Protein AF-A0A1H8AV89-F1 (afdb_monomer)

Solvent-accessible surface area (backbone atoms only — not comparable to full-atom valu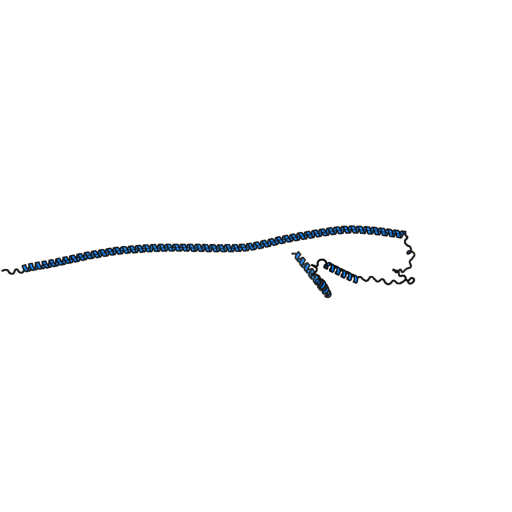es): 17276 Å² total; per-residue (Å²): 121,72,69,64,54,51,54,52,48,54,53,48,51,52,52,52,52,50,49,55,56,60,69,70,53,58,74,78,54,48,58,58,50,46,52,56,50,75,71,49,62,90,66,67,84,77,64,77,78,62,65,56,53,51,55,52,53,49,52,50,50,53,51,50,53,53,49,65,71,67,53,76,77,75,79,77,77,73,83,75,73,60,44,94,86,75,66,57,74,74,98,70,95,78,92,70,84,84,53,79,87,75,67,68,70,71,49,76,63,55,52,48,52,50,50,52,53,49,53,49,50,50,52,49,54,49,52,54,52,51,52,52,50,52,52,53,51,52,54,51,51,51,51,50,53,51,49,52,50,51,50,51,51,51,57,48,51,55,48,53,52,50,51,51,51,52,51,50,52,50,52,54,51,52,52,52,51,52,52,52,51,51,52,53,48,54,52,50,52,50,52,53,50,51,50,53,50,51,49,55,50,52,51,51,52,49,55,52,49,52,54,50,52,52,50,52,52,50,51,52,53,50,52,52,52,51,54,52,49,53,51,54,49,50,51,53,51,48,52,51,51,53,52,50,50,53,51,47,55,50,51,50,51,51,50,51,52,50,51,51,52,49,54,49,53,51,52,51,49,56,49,50,52,52,50,51,52,50,52,49,51,52,49,48,52,50,46,52,51,49,48,52,52,48,47,56,69,73,52,89,77,83,92,126

Foldseek 3Di:
DVVVVVVVVVVVVCVVVVVVVVVPDDPVVVVVVCCVPVVPPPPVVPDPDDVVVVVVVVVVVVVVVVVVVPPDDDPDPDPADADPPPRDGDDDDDDDPDDPVVPPPPPPVSVVVVVVVVVVVVVVVVVVVVVVVVVVVVVVVVVVVVVVVVVVVVVVVVVVVVVVVVVVVVVVVVVVVVVVVVVVVVVVVVVVVVVVVVVVVVVVVVVVVVVVVVVVVVVVVVVVVVVVVVVVVVVVVVVVVVVVVVVVVVVVVVVVVVVVVVVVVVVVVVVVVVVVVVVVVVVVVVVVVVVVVVVVVVDPDDDD

Organism: Stigmatella aurantiaca (NCBI:txid41)

Mean predicted aligned error: 19.82 Å

Radius of gyration: 86.62 Å; Cα contacts (8 Å, |Δi|>4): 14; chains: 1; bounding box: 157×44×268 Å

pLDDT: mean 80.93, std 19.63, range [33.53, 98.31]

Secondary structure (DSSP, 8-state):
-HHHHHHHHHHHHHHHHHHHHHHHS-HHHHHHHHHHHHTTSSSTTS--THHHHHHHHHHHHHHHHHHHHHSPP---PPPPPPPTTT----SS---SPPPGGG--PPPHHHHHHHHHHHHHHHHHHHHHHHHHHHHHHHHHHHHHHHHHHHHHHHHHHHHHHHHHHHHHHHHHHHHHHHHHHHHHHHHHHHHHHHHHHHHHHHHHHHHHHHHHHHHHHHHHHHHHHHHHHHHHHHHHHHHHHHHHHHHHHHHHHHHHHHHHHHHHHHHHHHHHHHHHHHHHHHHHHHHHHHHHHHHHHH------

Structure (mmCIF, N/CA/C/O backbone):
data_AF-A0A1H8AV89-F1
#
_entry.id   AF-A0A1H8AV89-F1
#
loop_
_atom_site.group_PDB
_atom_site.id
_atom_site.type_symbol
_atom_site.label_atom_id
_atom_site.label_alt_id
_atom_site.label_comp_id
_atom_site.label_asym_id
_atom_site.label_entity_id
_atom_site.label_seq_id
_atom_site.pdbx_PDB_ins_code
_atom_site.Cartn_x
_atom_site.Cartn_y
_atom_site.Cartn_z
_atom_site.occupancy
_atom_site.B_iso_or_equiv
_atom_site.auth_seq_id
_atom_site.auth_comp_id
_atom_site.auth_asym_id
_atom_site.auth_atom_id
_atom_site.pdbx_PDB_model_num
ATOM 1 N N . MET A 1 1 ? -19.241 16.106 42.419 1.00 50.12 1 MET A N 1
ATOM 2 C CA . MET A 1 1 ? -18.057 16.411 43.253 1.00 50.12 1 MET A CA 1
ATOM 3 C C . MET A 1 1 ? -18.345 16.408 44.761 1.00 50.12 1 MET A C 1
ATOM 5 O O . MET A 1 1 ? -17.448 16.036 45.495 1.00 50.12 1 MET A O 1
ATOM 9 N N . GLY A 1 2 ? -19.553 16.740 45.248 1.00 51.59 2 GLY A N 1
ATOM 10 C CA . GLY A 1 2 ? -19.836 16.801 46.700 1.00 51.59 2 GLY A CA 1
ATOM 11 C C . GLY A 1 2 ? -19.911 15.464 47.465 1.00 51.59 2 GLY A C 1
ATOM 12 O O . GLY A 1 2 ? -19.567 15.428 48.639 1.00 51.59 2 GLY A O 1
ATOM 13 N N . LEU A 1 3 ? -20.295 14.354 46.819 1.00 51.62 3 LEU A N 1
ATOM 14 C CA . LEU A 1 3 ? -20.443 13.041 47.483 1.00 51.62 3 LEU A CA 1
ATOM 15 C C . LEU A 1 3 ? -19.104 12.358 47.818 1.00 51.62 3 LEU A C 1
ATOM 17 O O . LEU A 1 3 ? -18.974 11.764 48.882 1.00 51.62 3 LEU A O 1
ATOM 21 N N . LEU A 1 4 ? -18.084 12.520 46.968 1.00 58.59 4 LEU A N 1
ATOM 22 C CA . LEU A 1 4 ? -16.745 11.964 47.213 1.00 58.59 4 LEU A CA 1
ATOM 23 C C . LEU A 1 4 ? -16.025 12.669 48.370 1.00 58.59 4 LEU A C 1
ATOM 25 O O . LEU A 1 4 ? -15.239 12.050 49.077 1.00 58.59 4 LEU A O 1
ATOM 29 N N . VAL A 1 5 ? -16.320 13.951 48.603 1.00 69.50 5 VAL A N 1
ATOM 30 C CA . VAL A 1 5 ? -15.749 14.695 49.735 1.00 69.50 5 VAL A CA 1
ATOM 31 C C . VAL A 1 5 ? -16.324 14.185 51.058 1.00 69.50 5 VAL A C 1
ATOM 33 O O . VAL A 1 5 ? -15.584 14.076 52.030 1.00 69.50 5 VAL A O 1
ATOM 36 N N . TYR A 1 6 ? -17.604 13.801 51.089 1.00 71.75 6 TYR A N 1
ATOM 37 C CA . TYR A 1 6 ? -18.257 13.295 52.299 1.00 71.75 6 TYR A CA 1
ATOM 38 C C . TYR A 1 6 ? -17.772 11.894 52.699 1.00 71.75 6 TYR A C 1
ATOM 40 O O . TYR A 1 6 ? -17.540 11.649 53.881 1.00 71.75 6 TYR A O 1
ATOM 48 N N . GLU A 1 7 ? -17.550 10.993 51.736 1.00 63.16 7 GLU A N 1
ATOM 49 C CA . GLU A 1 7 ? -16.986 9.661 52.016 1.00 63.16 7 GLU A CA 1
ATOM 50 C C . GLU A 1 7 ? -15.542 9.744 52.520 1.00 63.16 7 GLU A C 1
ATOM 52 O O . GLU A 1 7 ? -15.184 9.079 53.493 1.00 63.16 7 GLU A O 1
ATOM 57 N N . VAL A 1 8 ? -14.723 10.616 51.923 1.00 77.06 8 VAL A N 1
ATOM 58 C CA . VAL A 1 8 ? -13.336 10.813 52.367 1.00 77.06 8 VAL A CA 1
ATOM 59 C C . VAL A 1 8 ? -13.292 11.446 53.762 1.00 77.06 8 VAL A C 1
ATOM 61 O O . VAL A 1 8 ? -12.493 11.012 54.593 1.00 77.06 8 VAL A O 1
ATOM 64 N N . LEU A 1 9 ? -14.182 12.401 54.071 1.00 78.31 9 LEU A N 1
ATOM 65 C CA . LEU A 1 9 ? -14.270 12.988 55.413 1.00 78.31 9 LEU A CA 1
ATOM 66 C C . LEU A 1 9 ? -14.749 11.970 56.457 1.00 78.31 9 LEU A C 1
ATOM 68 O O . LEU A 1 9 ? -14.201 11.922 57.556 1.00 78.31 9 LEU A O 1
ATOM 72 N N . ALA A 1 10 ? -15.731 11.131 56.118 1.00 72.25 10 ALA A N 1
ATOM 73 C CA . ALA A 1 10 ? -16.234 10.093 57.014 1.00 72.25 10 ALA A CA 1
ATOM 74 C C . ALA A 1 10 ? -15.154 9.044 57.323 1.00 72.25 10 ALA A C 1
ATOM 76 O O . ALA A 1 10 ? -14.949 8.696 58.488 1.00 72.25 10 ALA A O 1
ATOM 77 N N . CYS A 1 11 ? -14.398 8.601 56.312 1.00 71.69 11 CYS A N 1
ATOM 78 C CA . CYS A 1 11 ? -13.250 7.720 56.521 1.00 71.69 11 CYS A CA 1
ATOM 79 C C . CYS A 1 11 ? -12.174 8.384 57.391 1.00 71.69 11 CYS A C 1
ATOM 81 O O . CYS A 1 11 ? -11.638 7.742 58.293 1.00 71.69 11 CYS A O 1
ATOM 83 N N . PHE A 1 12 ? -11.890 9.669 57.175 1.00 75.00 12 PHE A N 1
ATOM 84 C CA . PHE A 1 12 ? -10.887 10.394 57.953 1.00 75.00 12 PHE A CA 1
ATOM 85 C C . PHE A 1 12 ? -11.292 10.546 59.428 1.00 75.00 12 PHE A C 1
ATOM 87 O O . PHE A 1 12 ? -10.480 10.295 60.316 1.00 75.00 12 PHE A O 1
ATOM 94 N N . VAL A 1 13 ? -12.560 10.865 59.707 1.00 81.88 13 VAL A N 1
ATOM 95 C CA . VAL A 1 13 ? -13.089 10.989 61.076 1.00 81.88 13 VAL A CA 1
ATOM 96 C C . VAL A 1 13 ? -13.042 9.651 61.817 1.00 81.88 13 VAL A C 1
ATOM 98 O O . VAL A 1 13 ? -12.629 9.618 62.974 1.00 81.88 13 VAL A O 1
ATOM 101 N N . VAL A 1 14 ? -13.383 8.537 61.161 1.00 79.06 14 VAL A N 1
ATOM 102 C CA . VAL A 1 14 ? -13.300 7.198 61.776 1.00 79.06 14 VAL A CA 1
ATOM 103 C C . VAL A 1 14 ? -11.853 6.819 62.092 1.00 79.06 14 VAL A C 1
ATOM 105 O O . VAL A 1 14 ? -11.579 6.294 63.171 1.00 79.06 14 VAL A O 1
ATOM 108 N N . VAL A 1 15 ? -10.915 7.120 61.191 1.00 78.00 15 VAL A N 1
ATOM 109 C CA . VAL A 1 15 ? -9.492 6.823 61.405 1.00 78.00 15 VAL A CA 1
ATOM 110 C C . VAL A 1 15 ? -8.925 7.674 62.539 1.00 78.00 15 VAL A C 1
ATOM 112 O O . VAL A 1 15 ? -8.265 7.131 63.420 1.00 78.00 15 VAL A O 1
ATOM 115 N N . VAL A 1 16 ? -9.217 8.975 62.569 1.00 76.31 16 VAL A N 1
ATOM 116 C CA . VAL A 1 16 ? -8.687 9.902 63.583 1.00 76.31 16 VAL A CA 1
ATOM 117 C C . VAL A 1 16 ? -9.295 9.636 64.959 1.00 76.31 16 VAL A C 1
ATOM 119 O O . VAL A 1 16 ? -8.560 9.586 65.943 1.00 76.31 16 VAL A O 1
ATOM 122 N N . LEU A 1 17 ? -10.607 9.390 65.049 1.00 76.31 17 LEU A N 1
ATOM 123 C CA . LEU A 1 17 ? -11.248 9.007 66.312 1.00 76.31 17 LEU A CA 1
ATOM 124 C C . LEU A 1 17 ? -10.770 7.634 66.789 1.00 76.31 17 LEU A C 1
ATOM 126 O O . LEU A 1 17 ? -10.520 7.461 67.980 1.00 76.31 17 LEU A O 1
ATOM 130 N N . GLY A 1 18 ? -10.568 6.685 65.8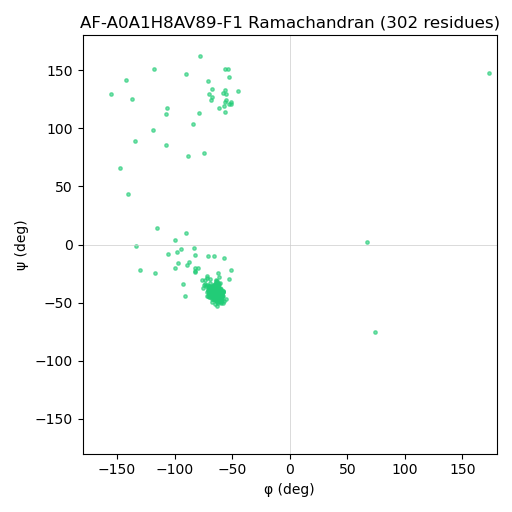70 1.00 75.12 18 GLY A N 1
ATOM 131 C CA . GLY A 1 18 ? -9.960 5.393 66.177 1.00 75.12 18 GLY A CA 1
ATOM 132 C C . GLY A 1 18 ? -8.547 5.544 66.740 1.00 75.12 18 GLY A C 1
ATOM 133 O O . GLY A 1 18 ? -8.221 4.908 67.738 1.00 75.12 18 GLY A O 1
ATOM 134 N N . TRP A 1 19 ? -7.739 6.437 66.162 1.00 73.81 19 TRP A N 1
ATOM 135 C CA . TRP A 1 19 ? -6.370 6.717 66.601 1.00 73.81 19 TRP A CA 1
ATOM 136 C C . TRP A 1 19 ? -6.309 7.428 67.956 1.00 73.81 19 TRP A C 1
ATOM 138 O O . TRP A 1 19 ? -5.527 7.033 68.821 1.00 73.81 19 TRP A O 1
ATOM 148 N N . LEU A 1 20 ? -7.162 8.432 68.176 1.00 69.56 20 LEU A N 1
ATOM 149 C CA . LEU A 1 20 ? -7.264 9.143 69.455 1.00 69.56 20 LEU A CA 1
ATOM 150 C C . LEU A 1 20 ? -7.750 8.211 70.573 1.00 69.56 20 LEU A C 1
ATOM 152 O O . LEU A 1 20 ? -7.193 8.216 71.670 1.00 69.56 20 LEU A O 1
ATOM 156 N N . PHE A 1 21 ? -8.712 7.336 70.274 1.00 68.25 21 PHE A N 1
ATOM 157 C CA . PHE A 1 21 ? -9.170 6.301 71.199 1.00 68.25 21 PHE A CA 1
ATOM 158 C C . PHE A 1 21 ? -8.070 5.259 71.495 1.00 68.25 21 PHE A C 1
ATOM 160 O O . PHE A 1 21 ? -7.906 4.822 72.635 1.00 68.25 21 PHE A O 1
ATOM 167 N N . TRP A 1 22 ? -7.249 4.910 70.497 1.00 62.78 22 TRP A N 1
ATOM 168 C CA . TRP A 1 22 ? -6.086 4.018 70.640 1.00 62.78 22 TRP A CA 1
ATOM 169 C C . TRP A 1 22 ? -4.895 4.624 71.394 1.00 62.78 22 TRP A C 1
ATOM 171 O O . TRP A 1 22 ? -4.086 3.886 71.971 1.00 62.78 22 TRP A O 1
ATOM 181 N N . GLY A 1 23 ? -4.753 5.949 71.366 1.00 71.00 23 GLY A N 1
ATOM 182 C CA . GLY A 1 23 ? -3.745 6.687 72.127 1.00 71.00 23 GLY A CA 1
ATOM 183 C C . GLY A 1 23 ? -4.095 6.810 73.611 1.00 71.00 23 GLY A C 1
ATOM 184 O O . GLY A 1 23 ? -3.198 6.812 74.448 1.00 71.00 23 GLY A O 1
ATOM 185 N N . TRP A 1 24 ? -5.390 6.851 73.939 1.00 67.25 24 TRP A N 1
ATOM 186 C CA . TRP A 1 24 ? -5.885 7.042 75.306 1.00 67.25 24 TRP A CA 1
ATOM 187 C C . TRP A 1 24 ? -5.918 5.749 76.145 1.00 67.25 24 TRP A C 1
ATOM 189 O O . TRP A 1 24 ? -5.830 5.787 77.370 1.00 67.25 24 TRP A O 1
ATOM 199 N N . MET A 1 25 ? -5.980 4.579 75.501 1.00 54.12 25 MET A N 1
ATOM 200 C CA . MET A 1 25 ? -5.995 3.274 76.175 1.00 54.12 25 MET A CA 1
ATOM 201 C C . MET A 1 25 ? -4.568 2.796 76.500 1.00 54.12 25 MET A C 1
ATOM 203 O O . MET A 1 25 ? -3.829 2.330 75.629 1.00 54.12 25 MET A O 1
ATOM 207 N N . GLY A 1 26 ? -4.181 2.907 77.775 1.00 59.91 26 GLY A N 1
ATOM 208 C CA . GLY A 1 26 ? -2.871 2.505 78.299 1.00 59.91 26 GLY A CA 1
ATOM 209 C C . GLY A 1 26 ? -2.471 1.054 77.982 1.00 59.91 26 GLY A C 1
ATOM 210 O O . GLY A 1 26 ? -3.310 0.160 77.842 1.00 59.91 26 GLY A O 1
ATOM 211 N N . GLY A 1 27 ? -1.155 0.821 77.888 1.00 56.81 27 GLY A N 1
ATOM 212 C CA . GLY A 1 27 ? -0.510 -0.361 77.291 1.00 56.81 27 GLY A CA 1
ATOM 213 C C . GLY A 1 27 ? -0.977 -1.748 77.751 1.00 56.81 27 GLY A C 1
ATOM 214 O O . GLY A 1 27 ? -0.847 -2.700 76.987 1.00 56.81 27 GLY A O 1
ATOM 215 N N . GLY A 1 28 ? -1.591 -1.873 78.931 1.00 57.91 28 GLY A N 1
ATOM 216 C CA . GLY A 1 28 ? -2.167 -3.138 79.404 1.00 57.91 28 GLY A CA 1
ATOM 217 C C . GLY A 1 28 ? -3.406 -3.595 78.621 1.00 57.91 28 GLY A C 1
ATOM 218 O O . GLY A 1 28 ? -3.587 -4.789 78.396 1.00 57.91 28 GLY A O 1
ATOM 219 N N . TRP A 1 29 ? -4.229 -2.663 78.126 1.00 56.31 29 TRP A N 1
ATOM 220 C CA . TRP A 1 29 ? -5.410 -2.993 77.312 1.00 56.31 29 TRP A CA 1
ATOM 221 C C . TRP A 1 29 ? -5.069 -3.243 75.840 1.00 56.31 29 TRP A C 1
ATOM 223 O O . TRP A 1 29 ? -5.818 -3.928 75.142 1.00 56.31 29 TRP A O 1
ATOM 233 N N . ARG A 1 30 ? -3.910 -2.753 75.377 1.00 60.25 30 ARG A N 1
ATOM 234 C CA . ARG A 1 30 ? -3.424 -2.962 74.007 1.00 60.25 30 ARG A CA 1
ATOM 235 C C . ARG A 1 30 ? -3.197 -4.439 73.710 1.00 60.25 30 ARG A C 1
ATOM 237 O O . ARG A 1 30 ? -3.675 -4.913 72.692 1.00 60.25 30 ARG A O 1
ATOM 244 N N . ALA A 1 31 ? -2.565 -5.187 74.614 1.00 55.72 31 ALA A N 1
ATOM 245 C CA . ALA A 1 31 ? -2.331 -6.618 74.411 1.00 55.72 31 ALA A CA 1
ATOM 246 C C . ALA A 1 31 ? -3.637 -7.438 74.412 1.00 55.72 31 ALA A C 1
ATOM 248 O O . ALA A 1 31 ? -3.789 -8.351 73.604 1.00 55.72 31 ALA A O 1
ATOM 249 N N . ALA A 1 32 ? -4.611 -7.075 75.255 1.00 57.16 32 ALA A N 1
ATOM 250 C CA . ALA A 1 32 ? -5.896 -7.771 75.339 1.00 57.16 32 ALA A CA 1
ATOM 251 C C . ALA A 1 32 ? -6.795 -7.510 74.115 1.00 57.16 32 ALA A C 1
ATOM 253 O O . ALA A 1 32 ? -7.406 -8.438 73.588 1.00 57.16 32 ALA A O 1
ATOM 254 N N . VAL A 1 33 ? -6.843 -6.267 73.620 1.00 62.72 33 VAL A N 1
ATOM 255 C CA . VAL A 1 33 ? -7.626 -5.917 72.423 1.00 62.72 33 VAL A CA 1
ATOM 256 C C . VAL A 1 33 ? -6.928 -6.396 71.149 1.00 62.72 33 VAL A C 1
ATOM 258 O O . VAL A 1 33 ? -7.598 -6.899 70.256 1.00 62.72 33 VAL A O 1
ATOM 261 N N . PHE A 1 34 ? -5.596 -6.336 71.065 1.00 57.28 34 PHE A N 1
ATOM 262 C CA . PHE A 1 34 ? -4.858 -6.853 69.908 1.00 57.28 34 PHE A CA 1
ATOM 263 C C . PHE A 1 34 ? -4.923 -8.387 69.836 1.00 57.28 34 PHE A C 1
ATOM 265 O O . PHE A 1 34 ? -5.117 -8.929 68.754 1.00 57.28 34 PHE A O 1
ATOM 272 N N . ALA A 1 35 ? -4.896 -9.103 70.967 1.00 56.72 35 ALA A N 1
ATOM 273 C CA . ALA A 1 35 ? -5.169 -10.543 70.989 1.00 56.72 35 ALA A CA 1
ATOM 274 C C . ALA A 1 35 ? -6.622 -10.871 70.583 1.00 56.72 35 ALA A C 1
ATOM 276 O O . ALA A 1 35 ? -6.853 -11.846 69.869 1.00 56.72 35 ALA A O 1
ATOM 277 N N . ALA A 1 36 ? -7.597 -10.036 70.964 1.00 57.00 36 ALA A N 1
ATOM 278 C CA . ALA A 1 36 ? -9.001 -10.215 70.585 1.00 57.00 36 ALA A CA 1
ATOM 279 C C . ALA A 1 36 ? -9.294 -9.869 69.109 1.00 57.00 36 ALA A C 1
ATOM 281 O O . ALA A 1 36 ? -10.134 -10.512 68.482 1.00 57.00 36 ALA A O 1
ATOM 282 N N . VAL A 1 37 ? -8.603 -8.876 68.540 1.00 57.81 37 VAL A N 1
ATOM 283 C CA . VAL A 1 37 ? -8.827 -8.390 67.167 1.00 57.81 37 VAL A CA 1
ATOM 284 C C . VAL A 1 37 ? -7.950 -9.138 66.158 1.00 57.81 37 VAL A C 1
ATOM 286 O O . VAL A 1 37 ? -8.456 -9.600 65.135 1.00 57.81 37 VAL A O 1
ATOM 289 N N . CYS A 1 38 ? -6.665 -9.351 66.447 1.00 52.44 38 CYS A N 1
ATOM 290 C CA . CYS A 1 38 ? -5.754 -10.060 65.542 1.00 52.44 38 CYS A CA 1
ATOM 291 C C . CYS A 1 38 ? -5.857 -11.588 65.654 1.00 52.44 38 CYS A C 1
ATOM 293 O O . CYS A 1 38 ? -5.561 -12.277 64.683 1.00 52.44 38 CYS A O 1
ATOM 295 N N . GLY A 1 39 ? -6.346 -12.125 66.776 1.00 47.97 39 GLY A N 1
ATOM 296 C CA . GLY A 1 39 ? -6.643 -13.555 66.912 1.00 47.97 39 GLY A CA 1
ATOM 297 C C . GLY A 1 39 ? -8.001 -13.986 66.342 1.00 47.97 39 GLY A C 1
ATOM 298 O O . GLY A 1 39 ? -8.273 -15.182 66.283 1.00 47.97 39 GLY A O 1
ATOM 299 N N . GLY A 1 40 ? -8.866 -13.043 65.941 1.00 49.91 40 GLY A N 1
ATOM 300 C CA . GLY A 1 40 ? -10.280 -13.341 65.684 1.00 49.91 40 GLY A CA 1
ATOM 301 C C . GLY A 1 40 ? -10.874 -12.870 64.358 1.00 49.91 40 GLY A C 1
ATOM 302 O O . GLY A 1 40 ? -11.885 -13.439 63.948 1.00 49.91 40 GLY A O 1
ATOM 303 N N . LEU A 1 41 ? -10.314 -11.863 63.673 1.00 49.78 41 LEU A N 1
ATOM 304 C CA . LEU A 1 41 ? -11.064 -11.199 62.594 1.00 49.78 41 LEU A CA 1
ATOM 305 C C . LEU A 1 41 ? -10.787 -11.592 61.128 1.00 49.78 41 LEU A C 1
ATOM 307 O O . LEU A 1 41 ? -11.722 -11.409 60.350 1.00 49.78 41 LEU A O 1
ATOM 311 N N . PRO A 1 42 ? -9.661 -12.201 60.688 1.00 44.47 42 PRO A N 1
ATOM 312 C CA . PRO A 1 42 ? -9.576 -12.639 59.290 1.00 44.47 42 PRO A CA 1
ATOM 313 C C . PRO A 1 42 ? -10.136 -14.050 59.038 1.00 44.47 42 PRO A C 1
ATOM 315 O O . PRO A 1 42 ? -10.404 -14.392 57.892 1.00 44.47 42 PRO A O 1
ATOM 318 N N . LEU A 1 43 ? -10.358 -14.877 60.070 1.00 43.72 43 LEU A N 1
ATOM 319 C CA . LEU A 1 43 ? -10.889 -16.245 59.899 1.00 43.72 43 LEU A CA 1
ATOM 320 C C . LEU A 1 43 ? -12.407 -16.365 60.133 1.00 43.72 43 LEU A C 1
ATOM 322 O O . LEU A 1 43 ? -12.997 -17.409 59.860 1.00 43.72 43 LEU A O 1
ATOM 326 N N . ALA A 1 44 ? -13.077 -15.299 60.579 1.00 44.19 44 ALA A N 1
ATOM 327 C CA . ALA A 1 44 ? -14.503 -15.332 60.917 1.00 44.19 44 ALA A CA 1
ATOM 328 C C . ALA A 1 44 ? -15.465 -15.170 59.717 1.00 44.19 44 ALA A C 1
ATOM 330 O O . ALA A 1 44 ? -16.678 -15.278 59.901 1.00 44.19 44 ALA A O 1
ATOM 331 N N . VAL A 1 45 ? -14.961 -14.956 58.493 1.00 47.03 45 VAL A N 1
ATOM 332 C CA . VAL A 1 45 ? -15.801 -14.812 57.281 1.00 47.03 45 VAL A CA 1
ATOM 333 C C . VAL A 1 45 ? -15.974 -16.135 56.509 1.00 47.03 45 VAL A C 1
ATOM 335 O O . VAL A 1 45 ? -16.783 -16.204 55.591 1.00 47.03 45 VAL A O 1
ATOM 338 N N . SER A 1 46 ? -15.325 -17.236 56.918 1.00 47.81 46 SER A N 1
ATOM 339 C CA . SER A 1 46 ? -15.492 -18.545 56.252 1.00 47.81 46 SER A CA 1
ATOM 340 C C . SER A 1 46 ? -15.548 -19.737 57.215 1.00 47.81 46 SER A C 1
ATOM 342 O O . SER A 1 46 ? -14.931 -20.775 56.991 1.00 47.81 46 SER A O 1
ATOM 344 N N . LEU A 1 47 ? -16.292 -19.617 58.317 1.00 46.12 47 LEU A N 1
ATOM 345 C CA . LEU A 1 47 ? -16.571 -20.755 59.200 1.00 46.12 47 LEU A CA 1
ATOM 346 C C . LEU A 1 47 ? -18.077 -21.021 59.255 1.00 46.12 47 LEU A C 1
ATOM 348 O O . LEU A 1 47 ? -18.847 -20.353 59.946 1.00 46.12 47 LEU A O 1
ATOM 352 N N . ARG A 1 48 ? -18.480 -22.006 58.448 1.00 50.00 48 ARG A N 1
ATOM 353 C CA . ARG A 1 48 ? -19.849 -22.489 58.256 1.00 50.00 48 ARG A CA 1
ATOM 354 C C . ARG A 1 48 ? -20.336 -23.228 59.514 1.00 50.00 48 ARG A C 1
ATOM 356 O O . ARG A 1 48 ? -19.671 -24.136 60.001 1.00 50.00 48 ARG A O 1
ATOM 363 N N . GLY A 1 49 ? -21.520 -22.855 60.000 1.00 53.25 49 GLY A N 1
ATOM 364 C CA . GLY A 1 49 ? -22.401 -23.685 60.835 1.00 53.25 49 GLY A CA 1
ATOM 365 C C . GLY A 1 49 ? -21.994 -23.909 62.295 1.00 53.25 49 GLY A C 1
ATOM 366 O O . GLY A 1 49 ? -22.595 -23.328 63.193 1.00 53.25 49 GLY A O 1
ATOM 367 N N . GLU A 1 50 ? -21.006 -24.764 62.560 1.00 59.41 50 GLU A N 1
ATOM 368 C CA . GLU A 1 50 ? -20.841 -25.371 63.895 1.00 59.41 50 GLU A CA 1
ATOM 369 C C . GLU A 1 50 ? -19.895 -24.612 64.833 1.00 59.41 50 GLU A C 1
ATOM 371 O O . GLU A 1 50 ? -20.127 -24.541 66.043 1.00 59.41 50 GLU A O 1
ATOM 376 N N . LEU A 1 51 ? -18.838 -23.995 64.300 1.00 56.59 51 LEU A N 1
ATOM 377 C CA . LEU A 1 51 ? -17.854 -23.282 65.125 1.00 56.59 51 LEU A CA 1
ATOM 378 C C . LEU A 1 51 ? -18.399 -21.950 65.657 1.00 56.59 51 LEU A C 1
ATOM 380 O O . LEU A 1 51 ? -18.085 -21.556 66.780 1.00 56.59 51 LEU A O 1
ATOM 384 N N . ARG A 1 52 ? -19.303 -21.305 64.911 1.00 61.34 52 ARG A N 1
ATOM 385 C CA . ARG A 1 52 ? -19.962 -20.058 65.328 1.00 61.34 52 ARG A CA 1
ATOM 386 C C . ARG A 1 52 ? -20.852 -20.274 66.558 1.00 61.34 52 ARG A C 1
ATOM 388 O O . ARG A 1 52 ? -20.816 -19.467 67.483 1.00 61.34 52 ARG A O 1
ATOM 395 N N . GLY A 1 53 ? -21.563 -21.404 66.616 1.00 69.38 53 GLY A N 1
ATOM 396 C CA . GLY A 1 53 ? -22.364 -21.791 67.781 1.00 69.38 53 GLY A CA 1
ATOM 397 C C . GLY A 1 53 ? -21.517 -22.020 69.035 1.00 69.38 53 GLY A C 1
ATOM 398 O O . GLY A 1 53 ? -21.885 -21.567 70.117 1.00 69.38 53 GLY A O 1
ATOM 399 N N . ARG A 1 54 ? -20.335 -22.640 68.896 1.00 75.75 54 ARG A N 1
ATOM 400 C CA . ARG A 1 54 ? -19.420 -22.875 70.029 1.00 75.75 54 ARG A CA 1
ATOM 401 C C . ARG A 1 54 ? -18.816 -21.582 70.573 1.00 75.75 54 ARG A C 1
ATOM 403 O O . ARG A 1 54 ? -18.732 -21.434 71.789 1.00 75.75 54 ARG A O 1
ATOM 410 N N . VAL A 1 55 ? -18.454 -20.635 69.706 1.00 72.44 55 VAL A N 1
ATOM 411 C CA . VAL A 1 55 ? -17.908 -19.332 70.130 1.00 72.44 55 VAL A CA 1
ATOM 412 C C . VAL A 1 55 ? -18.973 -18.484 70.834 1.00 72.44 55 VAL A C 1
ATOM 414 O O . VAL A 1 55 ? -18.688 -17.901 71.880 1.00 72.44 55 VAL A O 1
ATOM 417 N N . VAL A 1 56 ? -20.213 -18.467 70.331 1.00 73.06 56 VAL A N 1
ATOM 418 C CA . VAL A 1 56 ? -21.332 -17.760 70.983 1.00 73.06 56 VAL A CA 1
ATOM 419 C C . VAL A 1 56 ? -21.695 -18.410 72.323 1.00 73.06 56 VAL A C 1
ATOM 421 O O . VAL A 1 56 ? -21.858 -17.707 73.319 1.00 73.06 56 VAL A O 1
ATOM 424 N N . ALA A 1 57 ? -21.747 -19.744 72.392 1.00 75.81 57 ALA A N 1
ATOM 425 C CA . ALA A 1 57 ? -21.998 -20.466 73.641 1.00 75.81 57 ALA A CA 1
ATOM 426 C C . ALA A 1 57 ? -20.880 -20.250 74.677 1.00 75.81 57 ALA A C 1
ATOM 428 O O . ALA A 1 57 ? -21.153 -20.120 75.871 1.00 75.81 57 ALA A O 1
ATOM 429 N N . TRP A 1 58 ? -19.623 -20.171 74.233 1.00 83.62 58 TRP A N 1
ATOM 430 C CA . TRP A 1 58 ? -18.489 -19.866 75.102 1.00 83.62 58 TRP A CA 1
ATOM 431 C C . TRP A 1 58 ? -18.577 -18.441 75.660 1.00 83.62 58 TRP A C 1
ATOM 433 O O . TRP A 1 58 ? -18.490 -18.258 76.874 1.00 83.62 58 TRP A O 1
ATOM 443 N N . TRP A 1 59 ? -18.872 -17.447 74.817 1.00 75.69 59 TRP A N 1
ATOM 444 C CA . TRP A 1 59 ? -19.094 -16.067 75.260 1.00 75.69 59 TRP A CA 1
ATOM 445 C C . TRP A 1 59 ? -20.282 -15.932 76.221 1.00 75.69 59 TRP A C 1
ATOM 447 O O . TRP A 1 59 ? -20.186 -15.205 77.210 1.00 75.69 59 TRP A O 1
ATOM 457 N N . ALA A 1 60 ? -21.374 -16.666 75.990 1.00 75.69 60 ALA A N 1
ATOM 458 C CA . ALA A 1 60 ? -22.513 -16.701 76.905 1.00 75.69 60 ALA A CA 1
ATOM 459 C C . ALA A 1 60 ? -22.126 -17.271 78.282 1.00 75.69 60 ALA A C 1
AT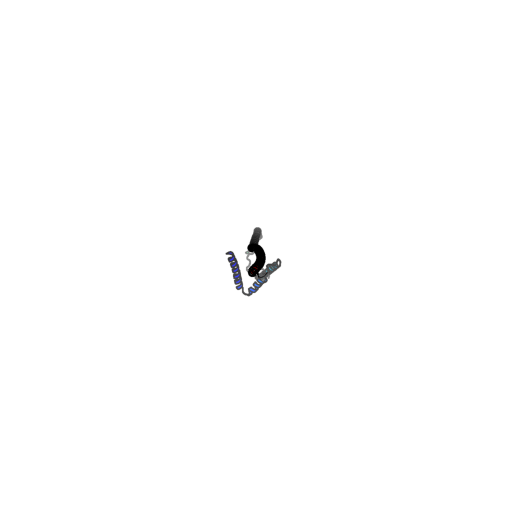OM 461 O O . ALA A 1 60 ? -22.493 -16.690 79.303 1.00 75.69 60 ALA A O 1
ATOM 462 N N . ARG A 1 61 ? -21.322 -18.345 78.335 1.00 84.75 61 ARG A N 1
ATOM 463 C CA . ARG A 1 61 ? -20.810 -18.910 79.599 1.00 84.75 61 ARG A CA 1
ATOM 464 C C . ARG A 1 61 ? -19.863 -17.962 80.323 1.00 84.75 61 ARG A C 1
ATOM 466 O O . ARG A 1 61 ? -19.984 -17.810 81.533 1.00 84.75 61 ARG A O 1
ATOM 473 N N . VAL A 1 62 ? -18.957 -17.299 79.603 1.00 79.88 62 VAL A N 1
ATOM 474 C CA . VAL A 1 62 ? -18.037 -16.309 80.190 1.00 79.88 62 VAL A CA 1
ATOM 475 C C . VAL A 1 62 ? -18.821 -15.130 80.767 1.00 79.88 62 VAL A C 1
ATOM 477 O O . VAL A 1 62 ? -18.556 -14.698 81.887 1.00 79.88 62 VAL A O 1
ATOM 480 N N . ARG A 1 63 ? -19.841 -14.652 80.048 1.00 75.19 63 ARG A N 1
ATOM 481 C CA . ARG A 1 63 ? -20.697 -13.551 80.497 1.00 75.19 63 ARG A CA 1
ATOM 482 C C . ARG A 1 63 ? -21.566 -13.947 81.696 1.00 75.19 63 ARG A C 1
ATOM 484 O O . ARG A 1 63 ? -21.672 -13.157 82.629 1.00 75.19 63 ARG A O 1
ATOM 491 N N . LEU A 1 64 ? -22.111 -15.165 81.722 1.00 76.31 64 LEU A N 1
ATOM 492 C CA . LEU A 1 64 ? -22.837 -15.710 82.878 1.00 76.31 64 LEU A CA 1
ATOM 493 C C . LEU A 1 64 ? -21.923 -15.907 84.095 1.00 76.31 64 LEU A C 1
ATOM 495 O O . LEU A 1 64 ? -22.305 -15.536 85.200 1.00 76.31 64 LEU A O 1
ATOM 499 N N . ALA A 1 65 ? -20.702 -16.412 83.910 1.00 77.38 65 ALA A N 1
ATOM 500 C CA . ALA A 1 65 ? -19.729 -16.580 84.991 1.00 77.38 65 ALA A CA 1
ATOM 501 C C . ALA A 1 65 ? -19.242 -15.234 85.556 1.00 77.38 65 ALA A C 1
ATOM 503 O O . ALA A 1 65 ? -19.043 -15.093 86.764 1.00 77.38 65 ALA A O 1
ATOM 504 N N . TRP A 1 66 ? -19.082 -14.226 84.696 1.00 79.00 66 TRP A N 1
ATOM 505 C CA . TRP A 1 66 ? -18.754 -12.865 85.111 1.00 79.00 66 TRP A CA 1
ATOM 506 C C . TRP A 1 66 ? -19.903 -12.217 85.894 1.00 79.00 66 TRP A C 1
ATOM 508 O O . TRP A 1 66 ? -19.667 -11.624 86.946 1.00 79.00 66 TRP A O 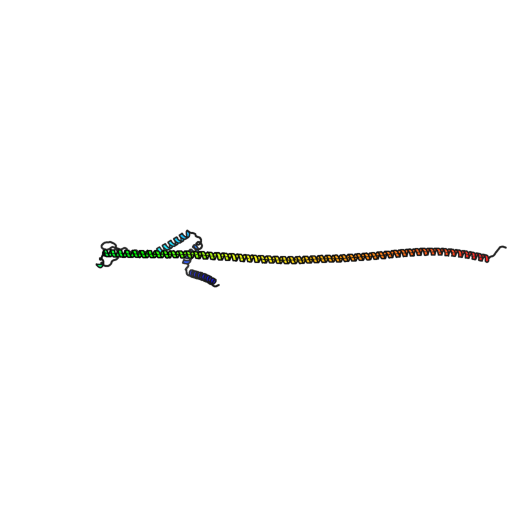1
ATOM 518 N N . TRP A 1 67 ? -21.149 -12.399 85.443 1.00 72.88 67 TRP A N 1
ATOM 519 C CA . TRP A 1 67 ? -22.333 -11.952 86.179 1.00 72.88 67 TRP A CA 1
ATOM 520 C C . TRP A 1 67 ? -22.483 -12.679 87.522 1.00 72.88 67 TRP A C 1
ATOM 522 O O . TRP A 1 67 ? -22.694 -12.021 88.535 1.00 72.88 67 TRP A O 1
ATOM 532 N N . ALA A 1 68 ? -22.258 -13.994 87.582 1.00 71.31 68 ALA A N 1
ATOM 533 C CA . ALA A 1 68 ? -22.307 -14.764 88.828 1.00 71.31 68 ALA A CA 1
ATOM 534 C C . ALA A 1 68 ? -21.266 -14.310 89.872 1.00 71.31 68 ALA A C 1
ATOM 536 O O . ALA A 1 68 ? -21.509 -14.428 91.069 1.00 71.31 68 ALA A O 1
ATOM 537 N N . ARG A 1 69 ? -20.123 -13.749 89.445 1.00 73.00 69 ARG A N 1
ATOM 538 C CA . ARG A 1 69 ? -19.115 -13.160 90.350 1.00 73.00 69 ARG A CA 1
ATOM 539 C C . ARG A 1 69 ? -19.456 -11.753 90.837 1.00 73.00 69 ARG A C 1
ATOM 541 O O . ARG A 1 69 ? -18.870 -11.314 91.822 1.00 73.00 69 ARG A O 1
ATOM 548 N N . ARG A 1 70 ? -20.338 -11.035 90.138 1.00 65.12 70 ARG A N 1
ATOM 549 C CA . ARG A 1 70 ? -20.643 -9.620 90.405 1.00 65.12 70 ARG A CA 1
ATOM 550 C C . ARG A 1 70 ? -21.997 -9.402 91.075 1.00 65.12 70 ARG A C 1
ATOM 552 O O . ARG A 1 70 ? -22.271 -8.289 91.511 1.00 65.12 70 ARG A O 1
ATOM 559 N N . TRP A 1 71 ? -22.813 -10.447 91.203 1.00 51.59 71 TRP A N 1
ATOM 560 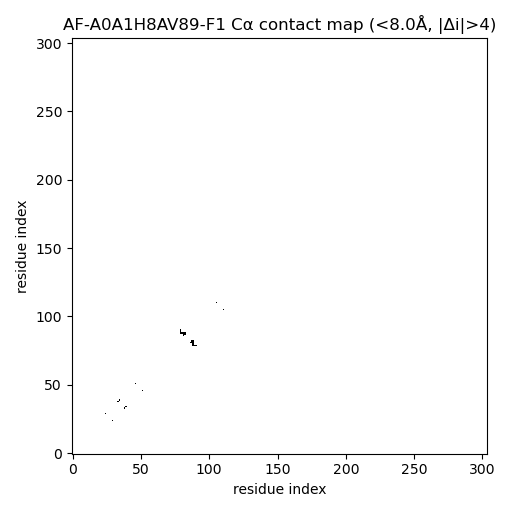C CA . TRP A 1 71 ? -23.957 -10.407 92.104 1.00 51.59 71 TRP A CA 1
ATOM 561 C C . TRP A 1 71 ? -23.457 -10.377 93.555 1.00 51.59 71 TRP A C 1
ATOM 563 O O . TRP A 1 71 ? -22.692 -11.264 93.948 1.00 51.59 71 TRP A O 1
ATOM 573 N N . PRO A 1 72 ? -23.855 -9.377 94.360 1.00 47.75 72 PRO A N 1
ATOM 574 C CA . PRO A 1 72 ? -23.610 -9.420 95.792 1.00 47.75 72 PRO A CA 1
ATOM 575 C C . PRO A 1 72 ? -24.240 -10.705 96.334 1.00 47.75 72 PRO A C 1
ATOM 577 O O . PRO A 1 72 ? -25.368 -11.050 95.973 1.00 47.75 72 PRO A O 1
ATOM 580 N N . ARG A 1 73 ? -23.493 -11.447 97.161 1.00 51.38 73 ARG A N 1
ATOM 581 C CA . ARG A 1 73 ? -24.051 -12.592 97.889 1.00 51.38 73 ARG A CA 1
ATOM 582 C C . ARG A 1 73 ? -25.316 -12.093 98.588 1.00 51.38 73 ARG A C 1
ATOM 584 O O . ARG A 1 73 ? -25.236 -11.115 99.330 1.00 51.38 73 ARG A O 1
ATOM 591 N N . LEU A 1 74 ? -26.460 -12.730 98.315 1.00 50.31 74 LEU A N 1
ATOM 592 C CA . LEU A 1 74 ? -27.688 -12.512 99.082 1.00 50.31 74 LEU A CA 1
ATOM 593 C C . LEU A 1 74 ? -27.306 -12.522 100.569 1.00 50.31 74 LEU A C 1
ATOM 595 O O . LEU A 1 74 ? -26.539 -13.412 100.959 1.00 50.31 74 LEU A O 1
ATOM 599 N N . PRO A 1 75 ? -27.753 -11.541 101.372 1.00 48.53 75 PRO A N 1
ATOM 600 C CA . PRO A 1 75 ? -27.375 -11.469 102.773 1.00 48.53 75 PRO A CA 1
ATOM 601 C C . PRO A 1 75 ? -27.681 -12.820 103.421 1.00 48.53 75 PRO A C 1
ATOM 603 O O . PRO A 1 75 ? -28.812 -13.307 103.354 1.00 48.53 75 PRO A O 1
ATOM 606 N N . GLN A 1 76 ? -26.647 -13.459 103.974 1.00 47.62 76 GLN A N 1
ATOM 607 C CA . GLN A 1 76 ? -26.823 -14.625 104.829 1.00 47.62 76 GLN A CA 1
ATOM 608 C C . GLN A 1 76 ? -27.755 -14.178 105.952 1.00 47.62 76 GLN A C 1
ATOM 610 O O . GLN A 1 76 ? -27.409 -13.272 106.706 1.00 47.62 76 GLN A O 1
ATOM 615 N N . ARG A 1 77 ? -28.966 -14.745 106.008 1.00 50.03 77 ARG A N 1
ATOM 616 C CA . ARG A 1 77 ? -29.878 -14.510 107.129 1.00 50.03 77 ARG A CA 1
ATOM 617 C C . ARG A 1 77 ? -29.134 -14.895 108.406 1.00 50.03 77 ARG A C 1
ATOM 619 O O . ARG A 1 77 ? -28.644 -16.020 108.504 1.00 50.03 77 ARG A O 1
ATOM 626 N N . GLU A 1 78 ? -29.026 -13.947 109.331 1.00 49.91 78 GLU A N 1
ATOM 627 C CA . GLU A 1 78 ? -28.474 -14.174 110.663 1.00 49.91 78 GLU A CA 1
ATOM 628 C C . GLU A 1 78 ? -29.194 -15.355 111.338 1.00 49.91 78 GLU A C 1
ATOM 630 O O . GLU A 1 78 ? -30.397 -15.550 111.118 1.00 49.91 78 GLU A O 1
ATOM 635 N N . PRO A 1 79 ? -28.482 -16.175 112.132 1.00 47.75 79 PRO A N 1
ATOM 636 C CA . PRO A 1 79 ? -29.101 -17.262 112.870 1.00 47.75 79 PRO A CA 1
ATOM 637 C C . PRO A 1 79 ? -30.122 -16.680 113.848 1.00 47.75 79 PRO A C 1
ATOM 639 O O . PRO A 1 79 ? -29.791 -15.909 114.746 1.00 47.75 79 PRO A O 1
ATOM 642 N N . LEU A 1 80 ? -31.379 -17.050 113.629 1.00 52.03 80 LEU A N 1
ATOM 643 C CA . LEU A 1 80 ? -32.514 -16.665 114.450 1.00 52.03 80 LEU A CA 1
ATOM 644 C C . LEU A 1 80 ? -32.250 -17.062 115.914 1.00 52.03 80 LEU A C 1
ATOM 646 O O . LEU A 1 80 ? -31.969 -18.225 116.217 1.00 52.03 80 LEU A O 1
ATOM 650 N N . THR A 1 81 ? -32.328 -16.092 116.820 1.00 52.16 81 THR A N 1
ATOM 651 C CA . THR A 1 81 ? -32.174 -16.303 118.261 1.00 52.16 81 THR A CA 1
ATOM 652 C C . THR A 1 81 ? -33.356 -17.117 118.812 1.00 52.16 81 THR A C 1
ATOM 654 O O . THR A 1 81 ? -34.508 -16.833 118.477 1.00 52.16 81 THR A O 1
ATOM 657 N N . PRO A 1 82 ? -33.122 -18.146 119.649 1.00 54.19 82 PRO A N 1
ATOM 658 C CA . PRO A 1 82 ? -34.208 -18.914 120.247 1.00 54.19 82 PRO A CA 1
ATOM 659 C C . PRO A 1 82 ? -34.954 -18.089 121.305 1.00 54.19 82 PRO A C 1
ATOM 661 O O . PRO A 1 82 ? -34.349 -17.367 122.100 1.00 54.19 82 PRO A O 1
ATOM 664 N N . CYS A 1 83 ? -36.281 -18.233 121.336 1.00 51.38 83 CYS A N 1
ATOM 665 C CA . CYS A 1 83 ? -37.131 -17.705 122.402 1.00 51.38 83 CYS A CA 1
ATOM 666 C C . CYS A 1 83 ? -36.692 -18.276 123.764 1.00 51.38 83 CYS A C 1
ATOM 668 O O . CYS A 1 83 ? -36.552 -19.493 123.907 1.00 51.38 83 CYS A O 1
ATOM 670 N N . ARG A 1 84 ? -36.506 -17.402 124.765 1.00 51.12 84 ARG A N 1
ATOM 671 C CA . ARG A 1 84 ? -35.950 -17.737 126.090 1.00 51.12 84 ARG A CA 1
ATOM 672 C C . ARG A 1 84 ? -36.827 -18.671 126.943 1.00 51.12 84 ARG A C 1
ATOM 674 O O . ARG A 1 84 ? -36.331 -19.167 127.946 1.00 51.12 84 ARG A O 1
ATOM 681 N N . GLU A 1 85 ? -38.072 -18.940 126.541 1.00 52.75 85 GLU A N 1
ATOM 682 C CA . GLU A 1 85 ? -39.015 -19.775 127.307 1.00 52.75 85 GLU A CA 1
ATOM 683 C C . GLU A 1 85 ? -39.450 -21.072 126.599 1.00 52.75 85 GLU A C 1
ATOM 685 O O . GLU A 1 85 ? -39.787 -22.037 127.277 1.00 52.75 85 GLU A O 1
ATOM 690 N N . CYS A 1 86 ? -39.412 -21.159 125.262 1.00 64.44 86 CYS A N 1
ATOM 691 C CA . CYS A 1 86 ? -39.905 -22.350 124.543 1.00 64.44 86 CYS A CA 1
ATOM 692 C C . CYS A 1 86 ? -38.987 -22.891 123.430 1.00 64.44 86 CYS A C 1
ATOM 694 O O . CYS A 1 86 ? -39.317 -23.899 122.805 1.00 64.44 86 CYS A O 1
ATOM 696 N N . GLY A 1 87 ? -37.840 -22.253 123.161 1.00 55.47 87 GLY A N 1
ATOM 697 C CA . GLY A 1 87 ? -36.791 -22.785 122.278 1.00 55.47 87 GLY A CA 1
ATOM 698 C C . GLY A 1 87 ? -37.129 -22.911 120.783 1.00 55.47 87 GLY A C 1
ATOM 699 O O . GLY A 1 87 ? -36.287 -23.376 120.018 1.00 55.47 87 GLY A O 1
ATOM 700 N N . LYS A 1 88 ? -38.321 -22.498 120.327 1.00 54.34 88 LYS A N 1
ATOM 701 C CA . LYS A 1 88 ? -38.696 -22.519 118.902 1.00 54.34 88 LYS A CA 1
ATOM 702 C C . LYS A 1 88 ? -38.340 -21.212 118.196 1.00 54.34 88 LYS A C 1
ATOM 704 O O . LYS A 1 88 ? -38.388 -20.129 118.772 1.00 54.34 88 LYS A O 1
ATOM 709 N N . VAL A 1 89 ? -37.986 -21.351 116.924 1.00 50.69 89 VAL A N 1
ATOM 710 C CA . VAL A 1 89 ? -37.437 -20.307 116.062 1.00 50.69 89 VAL A CA 1
ATOM 711 C C . VAL A 1 89 ? -38.510 -19.865 115.051 1.00 50.69 89 VAL A C 1
ATOM 713 O O . VAL A 1 89 ? -38.956 -20.688 114.253 1.00 50.69 89 VAL A O 1
ATOM 716 N N . LEU A 1 90 ? -38.940 -18.595 115.080 1.00 52.03 90 LEU A N 1
ATOM 717 C CA . LEU A 1 90 ? -39.967 -18.017 114.184 1.00 52.03 90 LEU A CA 1
ATOM 718 C C . LEU A 1 90 ? -39.386 -16.879 113.314 1.00 52.03 90 LEU A C 1
ATOM 720 O O . LEU A 1 90 ? -38.448 -16.218 113.754 1.00 52.03 90 LEU A O 1
ATOM 724 N N . PRO A 1 91 ? -39.906 -16.619 112.092 1.00 49.53 91 PRO A N 1
ATOM 725 C CA . PRO A 1 91 ? -39.174 -15.893 111.051 1.00 49.53 91 PRO A CA 1
ATOM 726 C C . PRO A 1 91 ? -39.345 -14.360 111.020 1.00 49.53 91 PRO A C 1
ATOM 728 O O . PRO A 1 91 ? -38.873 -13.747 110.063 1.00 49.53 91 PRO A O 1
ATOM 731 N N . TYR A 1 92 ? -39.971 -13.719 112.016 1.00 53.75 92 TYR A N 1
ATOM 732 C CA . TYR A 1 92 ? -40.151 -12.255 112.034 1.00 53.75 92 TYR A CA 1
ATOM 733 C C . TYR A 1 92 ? -40.010 -11.662 113.451 1.00 53.75 92 TYR A C 1
ATOM 735 O O . TYR A 1 92 ? -40.489 -12.277 114.405 1.00 53.75 92 TYR A O 1
ATOM 743 N N . PRO A 1 93 ? -39.391 -10.475 113.616 1.00 41.66 93 PRO A N 1
ATOM 744 C CA . PRO A 1 93 ? -39.311 -9.783 114.900 1.00 41.66 93 PRO A CA 1
ATOM 745 C C . PRO A 1 93 ? -40.635 -9.064 115.201 1.00 41.66 93 PRO A C 1
ATOM 747 O O . PRO A 1 93 ? -40.976 -8.097 114.524 1.00 41.66 93 PRO A O 1
ATOM 750 N N . CYS A 1 94 ? -41.380 -9.495 116.222 1.00 38.72 94 CYS A N 1
ATOM 751 C CA . CYS A 1 94 ? -42.472 -8.699 116.789 1.00 38.72 94 CYS A CA 1
ATOM 752 C C . CYS A 1 94 ? -42.057 -8.158 118.164 1.00 38.72 94 CYS A C 1
ATOM 754 O O . CYS A 1 94 ? -41.879 -8.904 119.124 1.00 38.72 94 CYS A O 1
ATOM 756 N N . ALA A 1 95 ? -41.896 -6.842 118.257 1.00 43.72 95 ALA A N 1
ATOM 757 C CA . ALA A 1 95 ? -41.789 -6.125 119.518 1.00 43.72 95 ALA A CA 1
ATOM 758 C C . ALA A 1 95 ? -43.096 -5.355 119.736 1.00 43.72 95 ALA A C 1
ATOM 760 O O . ALA A 1 95 ? -43.201 -4.217 119.293 1.00 43.72 95 ALA A O 1
ATOM 761 N N . THR A 1 96 ? -44.110 -6.003 120.321 1.00 46.81 96 THR A N 1
ATOM 762 C CA . THR A 1 96 ? -45.213 -5.432 121.137 1.00 46.81 96 THR A CA 1
ATOM 763 C C . THR A 1 96 ? -46.251 -6.524 121.451 1.00 46.81 96 THR A C 1
ATOM 765 O O . THR A 1 96 ? -46.428 -7.436 120.640 1.00 46.81 96 THR A O 1
ATOM 768 N N . PRO A 1 97 ? -46.920 -6.481 122.621 1.00 48.16 97 PRO A N 1
ATOM 769 C CA . PRO A 1 97 ? -48.006 -7.399 122.943 1.00 48.16 97 PRO A CA 1
ATOM 770 C C . PRO A 1 97 ? -49.191 -7.105 122.018 1.00 48.16 97 PRO A C 1
ATOM 772 O O . PRO A 1 97 ? -49.624 -5.960 121.900 1.00 48.16 97 PRO A O 1
ATOM 775 N N . LEU A 1 98 ? -49.681 -8.137 121.336 1.00 45.16 98 LEU A N 1
ATOM 776 C CA . LEU A 1 98 ? -50.869 -8.067 120.489 1.00 45.16 98 LEU A CA 1
ATOM 777 C C . LEU A 1 98 ? -52.055 -7.581 121.342 1.00 45.16 98 LEU A C 1
ATOM 779 O O . LEU A 1 98 ? -52.396 -8.209 122.342 1.00 45.16 98 LEU A O 1
ATOM 783 N N . CYS A 1 99 ? -52.635 -6.438 120.968 1.00 50.06 99 CYS A N 1
ATOM 784 C CA . CYS A 1 99 ? -53.888 -5.927 121.517 1.00 50.06 99 CYS A CA 1
ATOM 785 C C . CYS A 1 99 ? -55.080 -6.677 120.899 1.00 50.06 99 CYS A C 1
ATOM 787 O O . CYS A 1 99 ? -54.949 -7.266 119.828 1.00 50.06 99 CYS A O 1
ATOM 789 N N . ASP A 1 100 ? -56.257 -6.616 121.529 1.00 46.25 100 ASP A N 1
ATOM 790 C CA . ASP A 1 100 ? -57.487 -7.309 121.095 1.00 46.25 100 ASP A CA 1
ATOM 791 C C . ASP A 1 100 ? -57.961 -6.965 119.665 1.00 46.25 100 ASP A C 1
ATOM 793 O O . ASP A 1 100 ? -58.776 -7.680 119.089 1.00 46.25 100 ASP A O 1
ATOM 797 N N . GLY A 1 101 ? -57.398 -5.931 119.030 1.00 47.69 101 GLY A N 1
ATOM 798 C CA . GLY A 1 101 ? -57.572 -5.670 117.595 1.00 47.69 101 GLY A CA 1
ATOM 799 C C . GLY A 1 101 ? -56.842 -6.661 116.673 1.00 47.69 101 GLY A C 1
ATOM 800 O O . GLY A 1 101 ? -57.068 -6.651 115.469 1.00 47.69 101 GLY A O 1
ATOM 801 N N . CYS A 1 102 ? -55.975 -7.522 117.212 1.00 49.00 102 CYS A N 1
ATOM 802 C CA . CYS A 1 102 ? -55.250 -8.562 116.478 1.00 49.00 102 CYS A CA 1
ATOM 803 C C . CYS A 1 102 ? -55.883 -9.962 116.610 1.00 49.00 102 CYS A C 1
ATOM 805 O O . CYS A 1 102 ? -55.330 -10.924 116.079 1.00 49.00 102 CYS A O 1
ATOM 807 N N . LEU A 1 103 ? -57.029 -10.069 117.294 1.00 45.62 103 LEU A N 1
ATOM 808 C CA . LEU A 1 103 ? -57.842 -11.285 117.431 1.00 45.62 103 LEU A CA 1
ATOM 809 C C . LEU A 1 103 ? -59.229 -11.157 116.780 1.00 45.62 103 LEU A C 1
ATOM 811 O O . LEU A 1 103 ? -60.081 -12.019 116.988 1.00 45.62 103 LEU A O 1
ATOM 815 N N . SER A 1 104 ? -59.470 -10.145 115.937 1.00 53.34 104 SER A N 1
ATOM 816 C CA . SER A 1 104 ? -60.541 -10.255 114.944 1.00 53.34 104 SER A CA 1
ATOM 817 C C . SER A 1 104 ? -60.056 -11.198 113.845 1.00 53.34 104 SER A C 1
ATOM 819 O O . SER A 1 104 ? -59.573 -10.765 112.796 1.00 53.34 104 SER A O 1
ATOM 821 N N . GLU A 1 105 ? -60.108 -12.501 114.122 1.00 52.53 105 GLU A N 1
ATOM 822 C CA . GLU A 1 105 ? -60.099 -13.494 113.058 1.00 52.53 105 GLU A CA 1
ATOM 823 C C . GLU A 1 105 ? -61.188 -13.073 112.066 1.00 52.53 105 GLU A C 1
ATOM 825 O O . GLU A 1 105 ? -62.338 -12.889 112.482 1.00 52.53 105 GLU A O 1
ATOM 830 N N . PRO A 1 106 ? -60.838 -12.827 110.791 1.00 58.62 106 PRO A N 1
ATOM 831 C CA . PRO A 1 106 ? -61.825 -12.434 109.807 1.00 58.62 106 PRO A CA 1
ATOM 832 C C . PRO A 1 106 ? -62.916 -13.496 109.808 1.00 58.62 106 PRO A C 1
ATOM 834 O O . PRO A 1 106 ? -62.643 -14.701 109.765 1.00 58.62 106 PRO A O 1
ATOM 837 N N . THR A 1 107 ? -64.158 -13.046 109.912 1.00 70.75 107 THR A N 1
ATOM 838 C CA . THR A 1 107 ? -65.303 -13.948 109.897 1.00 70.75 107 THR A CA 1
ATOM 839 C C . THR A 1 107 ? -65.261 -14.780 108.613 1.00 70.75 107 THR A C 1
ATOM 841 O O . THR A 1 107 ? -64.733 -14.361 107.579 1.00 70.75 107 THR A O 1
ATOM 844 N N . ARG A 1 108 ? -65.809 -15.999 108.647 1.00 76.19 108 ARG A N 1
ATOM 845 C CA . ARG A 1 108 ? -65.817 -16.893 107.475 1.00 76.19 108 ARG A CA 1
ATOM 846 C C . ARG A 1 108 ? -66.397 -16.214 106.223 1.00 76.19 108 ARG A C 1
ATOM 848 O O . ARG A 1 108 ? -65.974 -16.525 105.114 1.00 76.19 108 ARG A O 1
ATOM 855 N N . GLU A 1 109 ? -67.323 -15.275 106.409 1.00 81.19 109 GLU A N 1
ATOM 856 C CA . GLU A 1 109 ? -67.896 -14.445 105.347 1.00 81.19 109 GLU A CA 1
ATOM 857 C C . GLU A 1 109 ? -66.897 -13.423 104.779 1.00 81.19 109 GLU A C 1
ATOM 859 O O . GLU A 1 109 ? -66.805 -13.293 103.561 1.00 81.19 109 GLU A O 1
ATOM 864 N N . GLU A 1 110 ? -66.088 -12.759 105.609 1.00 80.38 110 GLU A N 1
ATOM 865 C CA . GLU A 1 110 ? -65.033 -11.837 105.155 1.00 80.38 110 GLU A CA 1
ATOM 866 C C . GLU A 1 110 ? -63.925 -12.566 104.386 1.00 80.38 110 GLU A C 1
ATOM 868 O O . GLU A 1 110 ? -63.461 -12.078 103.353 1.00 80.38 110 GLU A O 1
ATOM 873 N N . LEU A 1 111 ? -63.535 -13.768 104.829 1.00 82.12 111 LEU A N 1
ATOM 874 C CA . LEU A 1 111 ? -62.593 -14.617 104.088 1.00 82.12 111 LEU A CA 1
ATOM 875 C C . LEU A 1 111 ? -63.163 -15.054 102.733 1.00 82.12 111 LEU A C 1
ATOM 877 O O . LEU A 1 111 ? -62.438 -15.059 101.736 1.00 82.12 111 LEU A O 1
ATOM 881 N N . GLN A 1 112 ? -64.457 -15.381 102.676 1.00 86.75 112 GLN A N 1
ATOM 882 C CA . GLN A 1 112 ? -65.129 -15.742 101.429 1.00 86.75 112 GLN A CA 1
ATOM 883 C C . GLN A 1 112 ? -65.209 -14.542 100.471 1.00 86.75 112 GLN A C 1
ATOM 885 O O . GLN A 1 112 ? -64.855 -14.673 99.302 1.00 86.75 112 GLN A O 1
ATOM 890 N N . GLN A 1 113 ? -65.561 -13.352 100.968 1.00 86.56 113 GLN A N 1
ATOM 891 C CA . GLN A 1 113 ? -65.571 -12.119 100.173 1.00 86.56 113 GLN A CA 1
ATOM 892 C C . GLN A 1 113 ? -64.178 -11.754 99.643 1.00 86.56 113 GLN A C 1
ATOM 894 O O . GLN A 1 113 ? -64.042 -11.344 98.489 1.00 86.56 113 GLN A O 1
ATOM 899 N N . GLN A 1 114 ? -63.125 -11.930 100.447 1.00 87.25 114 GLN A N 1
ATOM 900 C CA . GLN A 1 114 ? -61.747 -11.723 99.996 1.00 87.25 114 GLN A CA 1
ATOM 901 C C . GLN A 1 114 ? -61.330 -12.749 98.933 1.00 87.25 114 GLN A C 1
ATOM 903 O O . GLN A 1 114 ? -60.689 -12.376 97.946 1.00 87.25 114 GLN A O 1
ATOM 908 N N . ALA A 1 115 ? -61.713 -14.020 99.092 1.00 89.12 115 ALA A N 1
ATOM 909 C CA . ALA A 1 115 ? -61.460 -15.062 98.100 1.00 89.12 115 ALA A CA 1
ATOM 910 C C . ALA A 1 115 ? -62.182 -14.773 96.773 1.00 89.12 115 ALA A C 1
ATOM 912 O O . ALA A 1 115 ? -61.565 -14.860 95.709 1.00 89.12 115 ALA A O 1
ATOM 913 N N . ASP A 1 116 ? -63.443 -14.344 96.827 1.00 92.19 116 ASP A N 1
ATOM 914 C CA . ASP A 1 116 ? -64.233 -13.990 95.647 1.00 92.19 116 ASP A CA 1
ATOM 915 C C . ASP A 1 116 ? -63.683 -12.735 94.952 1.00 92.19 116 ASP A C 1
ATOM 917 O O . ASP A 1 116 ? -63.554 -12.708 93.724 1.00 92.19 116 ASP A O 1
ATOM 921 N N . ALA A 1 117 ? -63.263 -11.724 95.720 1.00 91.50 117 ALA A N 1
ATOM 922 C CA . ALA A 1 117 ? -62.605 -10.531 95.191 1.00 91.50 117 ALA A CA 1
ATOM 923 C C . ALA A 1 117 ? -61.254 -10.858 94.528 1.00 91.50 117 ALA A C 1
ATOM 925 O O . ALA A 1 117 ? -60.948 -10.331 93.455 1.00 91.50 117 ALA A O 1
ATOM 926 N N . MET A 1 118 ? -60.450 -11.754 95.114 1.00 92.62 118 MET A N 1
ATOM 927 C CA . MET A 1 118 ? -59.221 -12.246 94.480 1.00 92.62 118 MET A CA 1
ATOM 928 C C . MET A 1 118 ? -59.517 -13.049 93.213 1.00 92.62 118 MET A C 1
ATOM 930 O O . MET A 1 118 ? -58.851 -12.844 92.201 1.00 92.62 118 MET A O 1
ATOM 934 N N . ALA A 1 119 ? -60.531 -13.917 93.229 1.00 92.44 119 ALA A N 1
ATOM 935 C CA . ALA A 1 119 ? -60.937 -14.692 92.061 1.00 92.44 119 ALA A CA 1
ATOM 936 C C . ALA A 1 119 ? -61.460 -13.799 90.924 1.00 92.44 119 ALA A C 1
ATOM 938 O O . ALA A 1 119 ? -61.226 -14.099 89.752 1.00 92.44 119 ALA A O 1
ATOM 939 N N . ALA A 1 120 ? -62.148 -12.699 91.243 1.00 93.06 120 ALA A N 1
ATOM 940 C CA . ALA A 1 120 ? -62.573 -11.695 90.270 1.00 93.06 120 ALA A CA 1
ATOM 941 C C . ALA A 1 120 ? -61.371 -10.944 89.673 1.00 93.06 120 ALA A C 1
ATOM 943 O O . ALA A 1 120 ? -61.250 -10.862 88.452 1.00 93.06 120 ALA A O 1
ATOM 944 N N . ARG A 1 121 ? -60.429 -10.487 90.513 1.00 94.62 121 ARG A N 1
ATOM 945 C CA . ARG A 1 121 ? -59.180 -9.847 90.057 1.00 94.62 121 ARG A CA 1
ATOM 946 C C . ARG A 1 121 ? -58.337 -10.775 89.190 1.00 94.62 121 ARG A C 1
ATOM 948 O O . ARG A 1 121 ? -57.795 -10.336 88.184 1.00 94.62 121 ARG A O 1
ATOM 955 N N . TRP A 1 122 ? -58.249 -12.055 89.547 1.00 95.06 122 TRP A N 1
ATOM 956 C CA . TRP A 1 122 ? -57.525 -13.049 88.758 1.00 95.06 122 TRP A CA 1
ATOM 957 C C . TRP A 1 122 ? -58.177 -13.274 87.393 1.00 95.06 122 TRP A C 1
ATOM 959 O O . TRP A 1 122 ? -57.485 -13.326 86.380 1.00 95.06 122 TRP A O 1
ATOM 969 N N . ARG A 1 123 ? -59.512 -13.374 87.346 1.00 95.38 123 ARG A N 1
ATOM 970 C CA . ARG A 1 123 ? -60.255 -13.485 86.082 1.00 95.38 123 ARG A CA 1
ATOM 971 C C . ARG A 1 123 ? -60.034 -12.268 85.190 1.00 95.38 123 ARG A C 1
ATOM 973 O O . ARG A 1 123 ? -59.787 -12.444 84.003 1.00 95.38 123 ARG A O 1
ATOM 980 N N . GLN A 1 124 ? -60.059 -11.069 85.764 1.00 95.25 124 GLN A N 1
ATOM 981 C CA . GLN A 1 124 ? -59.800 -9.840 85.021 1.00 95.25 124 GLN A CA 1
ATOM 982 C C . GLN A 1 124 ? -58.356 -9.774 84.510 1.00 95.25 124 GLN A C 1
ATOM 984 O O . GLN A 1 124 ? -58.149 -9.596 83.319 1.00 95.25 124 GLN A O 1
ATOM 989 N N . ALA A 1 125 ? -57.366 -10.071 85.356 1.00 94.50 125 ALA A N 1
ATOM 990 C CA . ALA A 1 125 ? -55.967 -10.145 84.934 1.00 94.50 125 ALA A CA 1
ATOM 991 C C . ALA A 1 125 ? -55.723 -11.213 83.849 1.00 94.50 125 ALA A C 1
ATOM 993 O O . ALA A 1 125 ? -54.873 -11.027 82.982 1.00 94.50 125 ALA A O 1
ATOM 994 N N . SER A 1 126 ? -56.460 -12.331 83.877 1.00 95.81 126 SER A N 1
ATOM 995 C CA . SER A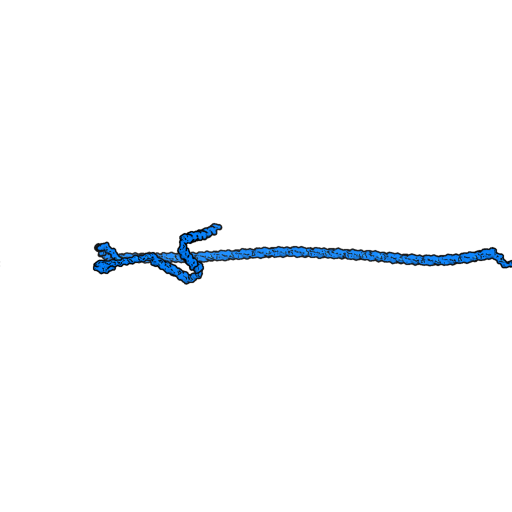 1 126 ? -56.406 -13.345 82.818 1.00 95.81 126 SER A CA 1
ATOM 996 C C . SER A 1 126 ? -56.999 -12.833 81.506 1.00 95.81 126 SER A C 1
ATOM 998 O O . SER A 1 126 ? -56.411 -13.076 80.457 1.00 95.81 126 SER A O 1
ATOM 1000 N N . ALA A 1 127 ? -58.130 -12.123 81.558 1.00 95.88 127 ALA A N 1
ATOM 1001 C CA . ALA A 1 127 ? -58.750 -11.525 80.379 1.00 95.88 127 ALA A CA 1
ATOM 1002 C C . ALA A 1 127 ? -57.835 -10.463 79.746 1.00 95.88 127 ALA A C 1
ATOM 1004 O O . ALA A 1 127 ? -57.571 -10.531 78.548 1.00 95.88 127 ALA A O 1
ATOM 1005 N N . ASP A 1 128 ? -57.261 -9.573 80.560 1.00 95.94 128 ASP A N 1
ATOM 1006 C CA . ASP A 1 128 ? -56.299 -8.559 80.112 1.00 95.94 128 ASP A CA 1
ATOM 1007 C C . ASP A 1 128 ? -55.047 -9.215 79.497 1.00 95.94 128 ASP A C 1
ATOM 1009 O O . ASP A 1 128 ? -54.515 -8.766 78.480 1.00 95.94 128 ASP A O 1
ATOM 1013 N N . ALA A 1 129 ? -54.568 -10.320 80.084 1.00 95.81 129 ALA A N 1
ATOM 1014 C CA . ALA A 1 129 ? -53.435 -11.069 79.547 1.00 95.81 129 ALA A CA 1
ATOM 1015 C C . ALA A 1 129 ? -53.746 -11.717 78.188 1.00 95.81 129 ALA A C 1
ATOM 1017 O O . ALA A 1 129 ? -52.870 -11.759 77.319 1.00 95.81 129 ALA A O 1
ATOM 1018 N N . ASP A 1 130 ? -54.963 -12.224 77.990 1.00 96.50 130 ASP A N 1
ATOM 1019 C CA . ASP A 1 130 ? -55.387 -12.804 76.716 1.00 96.50 130 ASP A CA 1
ATOM 1020 C C . ASP A 1 130 ? -55.621 -11.728 75.644 1.00 96.50 130 ASP A C 1
ATOM 1022 O O . ASP A 1 130 ? -55.226 -11.926 74.492 1.00 96.50 130 ASP A O 1
ATOM 1026 N N . GLU A 1 131 ? -56.136 -10.554 76.018 1.00 97.12 131 GLU A N 1
ATOM 1027 C CA . GLU A 1 131 ? -56.235 -9.390 75.130 1.00 97.12 131 GLU A CA 1
ATOM 1028 C C . GLU A 1 131 ? -54.846 -8.912 74.675 1.00 97.12 131 GLU A C 1
ATOM 1030 O O . GLU A 1 131 ? -54.587 -8.782 73.476 1.00 97.12 131 GLU A O 1
ATOM 1035 N N . LEU A 1 132 ? -53.895 -8.758 75.604 1.00 96.75 132 LEU A N 1
ATOM 1036 C CA . LEU A 1 132 ? -52.510 -8.400 75.275 1.00 96.75 132 LEU A CA 1
ATOM 1037 C C . LEU A 1 132 ? -51.839 -9.442 74.371 1.00 96.75 132 LEU A C 1
ATOM 1039 O O . LEU A 1 132 ? -51.081 -9.087 73.466 1.00 96.75 132 LEU A O 1
ATOM 1043 N N . ARG A 1 133 ? -52.115 -10.738 74.574 1.00 97.50 133 ARG A N 1
ATOM 1044 C CA . ARG A 1 133 ? -51.628 -11.794 73.672 1.00 97.50 133 ARG A CA 1
ATOM 1045 C C . ARG A 1 133 ? -52.209 -11.646 72.272 1.00 97.50 133 ARG A C 1
ATOM 1047 O O . ARG A 1 133 ? -51.460 -11.813 71.311 1.00 97.50 133 ARG A O 1
ATOM 1054 N N . ALA A 1 134 ? -53.499 -11.336 72.148 1.00 96.44 134 ALA A N 1
ATOM 1055 C CA . ALA A 1 134 ? -54.133 -11.114 70.854 1.00 96.44 134 ALA A CA 1
ATOM 1056 C C . ALA A 1 134 ? -53.492 -9.927 70.116 1.00 96.44 134 ALA A C 1
ATOM 1058 O O . ALA A 1 134 ? -53.100 -10.078 68.958 1.00 96.44 134 ALA A O 1
ATOM 1059 N N . VAL A 1 135 ? -53.276 -8.799 70.802 1.00 97.25 135 VAL A N 1
ATOM 1060 C CA . VAL A 1 135 ? -52.591 -7.622 70.236 1.00 97.25 135 VAL A CA 1
ATOM 1061 C C . VAL A 1 135 ? -51.171 -7.970 69.777 1.00 97.25 135 VAL A C 1
ATOM 1063 O O . VAL A 1 135 ? -50.808 -7.709 68.632 1.00 97.25 135 VAL A O 1
ATOM 1066 N N . LEU A 1 136 ? -50.383 -8.651 70.616 1.00 97.50 136 LEU A N 1
ATOM 1067 C CA . LEU A 1 136 ? -49.016 -9.058 70.263 1.00 97.50 136 LEU A CA 1
ATOM 1068 C C . LEU A 1 136 ? -48.962 -10.030 69.075 1.00 97.50 136 LEU A C 1
ATOM 1070 O O . LEU A 1 136 ? -47.978 -10.042 68.331 1.00 97.50 136 LEU A O 1
ATOM 1074 N N . LEU A 1 137 ? -49.977 -10.880 68.896 1.00 97.38 137 LEU A N 1
ATOM 1075 C CA . LEU A 1 137 ? -50.068 -11.765 67.734 1.00 97.38 137 LEU A CA 1
ATOM 1076 C C . LEU A 1 137 ? -50.335 -10.975 66.450 1.00 97.38 137 LEU A C 1
ATOM 1078 O O . LEU A 1 137 ? -49.700 -11.267 65.432 1.00 97.38 137 LEU A O 1
ATOM 1082 N N . VAL A 1 138 ? -51.210 -9.966 66.508 1.00 97.81 138 VAL A N 1
ATOM 1083 C CA . VAL A 1 138 ? -51.480 -9.064 65.380 1.00 97.81 138 VAL A CA 1
ATOM 1084 C C . VAL A 1 138 ? -50.219 -8.284 65.014 1.00 97.81 138 VAL A C 1
ATOM 1086 O O . VAL A 1 138 ? -49.762 -8.404 63.877 1.00 97.81 138 VAL A O 1
ATOM 1089 N N . GLU A 1 139 ? -49.570 -7.614 65.969 1.00 96.88 139 GLU A N 1
ATOM 1090 C CA . GLU A 1 139 ? -48.333 -6.860 65.706 1.00 96.88 139 GLU A CA 1
ATOM 1091 C C . GLU A 1 139 ? -47.221 -7.749 65.133 1.00 96.88 139 GLU A C 1
ATOM 1093 O O . GLU A 1 139 ? -46.518 -7.370 64.195 1.00 96.88 139 GLU A O 1
ATOM 1098 N N . ARG A 1 140 ? -47.068 -8.980 65.641 1.00 97.62 140 ARG A N 1
ATOM 1099 C CA . ARG A 1 140 ? -46.107 -9.941 65.077 1.00 97.62 140 ARG A CA 1
ATOM 1100 C C . ARG A 1 140 ? -46.440 -10.328 63.642 1.00 97.62 140 ARG A C 1
ATOM 1102 O O . ARG A 1 140 ? -45.520 -10.578 62.865 1.00 97.62 140 ARG A O 1
ATOM 1109 N N . SER A 1 141 ? -47.719 -10.436 63.296 1.00 97.12 141 SER A N 1
ATOM 1110 C CA . SER A 1 141 ? -48.130 -10.734 61.924 1.00 97.12 141 SER A CA 1
ATOM 1111 C C . SER A 1 141 ? -47.831 -9.562 60.984 1.00 97.12 141 SER A C 1
ATOM 1113 O O . SER A 1 141 ? -47.271 -9.781 59.911 1.00 97.12 141 SER A O 1
ATOM 1115 N N . GLU A 1 142 ? -48.079 -8.327 61.423 1.00 97.56 142 GLU A N 1
ATOM 1116 C CA . GLU A 1 142 ? -47.762 -7.112 60.667 1.00 97.56 142 GLU A CA 1
ATOM 1117 C C . GLU A 1 142 ? -46.253 -6.933 60.479 1.00 97.56 142 GLU A C 1
ATOM 1119 O O . GLU A 1 142 ? -45.798 -6.660 59.369 1.00 97.56 142 GLU A O 1
ATOM 1124 N N . LEU A 1 143 ? -45.459 -7.182 61.525 1.00 97.44 143 LEU A N 1
ATOM 1125 C CA . LEU A 1 143 ? -43.997 -7.172 61.446 1.00 97.44 143 LEU A CA 1
ATOM 1126 C C . LEU A 1 143 ? -43.477 -8.181 60.416 1.00 97.44 143 LEU A C 1
ATOM 1128 O O . LEU A 1 143 ? -42.632 -7.827 59.600 1.00 97.44 143 LEU A O 1
ATOM 1132 N N . ARG A 1 144 ? -44.016 -9.407 60.386 1.00 97.88 144 ARG A N 1
ATOM 1133 C CA . ARG A 1 144 ? -43.634 -10.408 59.372 1.00 97.88 144 ARG A CA 1
ATOM 1134 C C . ARG A 1 144 ? -43.997 -9.965 57.957 1.00 97.88 144 ARG A C 1
ATOM 1136 O O . ARG A 1 144 ? -43.219 -10.178 57.031 1.00 97.88 144 ARG A O 1
ATOM 1143 N N . LEU A 1 145 ? -45.164 -9.346 57.773 1.00 97.88 145 LEU A N 1
ATOM 1144 C CA . LEU A 1 145 ? -45.562 -8.796 56.474 1.00 97.88 145 LEU A CA 1
ATOM 1145 C C . LEU A 1 145 ? -44.618 -7.668 56.038 1.00 97.88 145 LEU A C 1
ATOM 1147 O O . LEU A 1 145 ? -44.196 -7.636 54.882 1.00 97.88 145 LEU A O 1
ATOM 1151 N N . ALA A 1 146 ? -44.236 -6.786 56.962 1.00 96.75 146 ALA A N 1
ATOM 1152 C CA . ALA A 1 146 ? -43.274 -5.721 56.704 1.00 96.75 146 ALA A CA 1
ATOM 1153 C C . ALA A 1 146 ? -41.873 -6.270 56.377 1.00 96.75 146 ALA A C 1
ATOM 1155 O O . ALA A 1 146 ? -41.229 -5.783 55.446 1.00 96.75 146 ALA A O 1
ATOM 1156 N N . GLU A 1 147 ? -41.414 -7.308 57.081 1.00 97.69 147 GLU A N 1
ATOM 1157 C CA . GLU A 1 147 ? -40.151 -7.999 56.797 1.00 97.69 147 GLU A CA 1
ATOM 1158 C C . GLU A 1 147 ? -40.156 -8.619 55.395 1.00 97.69 147 GLU A C 1
ATOM 1160 O O . GLU A 1 147 ? -39.242 -8.361 54.610 1.00 97.69 147 GLU A O 1
ATOM 1165 N N . HIS A 1 148 ? -41.215 -9.346 55.027 1.00 97.94 148 HIS A N 1
ATOM 1166 C CA . HIS A 1 148 ? -41.351 -9.916 53.685 1.00 97.94 148 HIS A CA 1
ATOM 1167 C C . HIS A 1 148 ? -41.424 -8.846 52.591 1.00 97.94 148 HIS A C 1
ATOM 1169 O O . HIS A 1 148 ? -40.813 -9.003 51.531 1.00 97.94 148 HIS A O 1
ATOM 1175 N N . ALA A 1 149 ? -42.118 -7.731 52.837 1.00 97.94 149 ALA A N 1
ATOM 1176 C CA . ALA A 1 149 ? -42.136 -6.604 51.910 1.00 97.94 149 ALA A CA 1
ATOM 1177 C C . ALA A 1 149 ? -40.732 -5.994 51.745 1.00 97.94 149 ALA A C 1
ATOM 1179 O O . ALA A 1 149 ? -40.288 -5.747 50.623 1.00 97.94 149 ALA A O 1
ATOM 1180 N N . ALA A 1 150 ? -39.993 -5.804 52.842 1.00 97.38 150 ALA A N 1
ATOM 1181 C CA . ALA A 1 150 ? -38.624 -5.295 52.805 1.00 97.38 150 ALA A CA 1
ATOM 1182 C C . ALA A 1 150 ? -37.670 -6.243 52.056 1.00 97.38 150 ALA A C 1
ATOM 1184 O O . ALA A 1 150 ? -36.834 -5.786 51.273 1.00 97.38 150 ALA A O 1
ATOM 1185 N N . GLU A 1 151 ? -37.802 -7.557 52.247 1.00 97.94 151 GLU A N 1
ATOM 1186 C CA . GLU A 1 151 ? -37.055 -8.569 51.492 1.00 97.94 151 GLU A CA 1
ATOM 1187 C C . GLU A 1 151 ? -37.382 -8.526 49.996 1.00 97.94 151 GLU A C 1
ATOM 1189 O O . GLU A 1 151 ? -36.467 -8.560 49.168 1.00 97.94 151 GLU A O 1
ATOM 1194 N N . ALA A 1 152 ? -38.658 -8.371 49.634 1.00 97.88 152 ALA A N 1
ATOM 1195 C CA . ALA A 1 152 ? -39.081 -8.237 48.244 1.00 97.88 152 ALA A CA 1
ATOM 1196 C C . ALA A 1 152 ? -38.474 -6.990 47.577 1.00 97.88 152 ALA A C 1
ATOM 1198 O O . ALA A 1 152 ? -37.945 -7.084 46.464 1.00 97.88 152 ALA A O 1
ATOM 1199 N N . TYR A 1 153 ? -38.465 -5.847 48.272 1.00 97.62 153 TYR A N 1
ATOM 1200 C CA . TYR A 1 153 ? -37.831 -4.622 47.778 1.00 97.62 153 TYR A CA 1
ATOM 1201 C C . TYR A 1 153 ? -36.314 -4.760 47.638 1.00 97.62 153 TYR A C 1
ATOM 1203 O O . TYR A 1 153 ? -35.761 -4.335 46.622 1.00 97.62 153 TYR A O 1
ATOM 1211 N N . ARG A 1 154 ? -35.631 -5.403 48.594 1.00 98.12 154 ARG A N 1
ATOM 1212 C CA . ARG A 1 154 ? -34.190 -5.701 48.474 1.00 98.12 154 ARG A CA 1
ATOM 1213 C C . ARG A 1 154 ? -33.911 -6.585 47.261 1.00 98.12 154 ARG A C 1
ATOM 1215 O O . ARG A 1 154 ? -33.053 -6.257 46.449 1.00 98.12 154 ARG A O 1
ATOM 1222 N N . ALA A 1 155 ? -34.694 -7.646 47.071 1.00 97.81 155 ALA A N 1
ATOM 1223 C CA . ALA A 1 155 ? -34.562 -8.527 45.914 1.00 97.81 155 ALA A CA 1
ATOM 1224 C C . ALA A 1 155 ? -34.856 -7.809 44.583 1.00 97.81 155 ALA A C 1
ATOM 1226 O O . ALA A 1 155 ? -34.299 -8.160 43.541 1.00 97.81 155 ALA A O 1
ATOM 1227 N N . GLN A 1 156 ? -35.746 -6.815 44.574 1.00 98.12 156 GLN A N 1
ATOM 1228 C CA . GLN A 1 156 ? -35.992 -5.977 43.401 1.00 98.12 156 GLN A CA 1
ATOM 1229 C C . GLN A 1 156 ? -34.828 -5.014 43.132 1.00 98.12 156 GLN A C 1
ATOM 1231 O O . GLN A 1 156 ? -34.377 -4.926 41.991 1.00 98.12 156 GLN A O 1
ATOM 1236 N N . ALA A 1 157 ? -34.296 -4.351 44.159 1.00 97.62 157 ALA A N 1
ATOM 1237 C CA . ALA A 1 157 ? -33.133 -3.474 44.038 1.00 97.62 157 ALA A CA 1
ATOM 1238 C C . ALA A 1 157 ? -31.894 -4.235 43.530 1.00 97.62 157 ALA A C 1
ATOM 1240 O O . ALA A 1 157 ? -31.204 -3.774 42.618 1.00 97.62 157 ALA A O 1
ATOM 1241 N N . ASP A 1 158 ? -31.665 -5.449 44.034 1.00 98.12 158 ASP A N 1
ATOM 1242 C CA . ASP A 1 158 ? -30.594 -6.335 43.568 1.00 98.12 158 ASP A CA 1
ATOM 1243 C C . ASP A 1 158 ? -30.758 -6.726 42.092 1.00 98.12 158 ASP A C 1
ATOM 1245 O O . ASP A 1 158 ? -29.776 -6.847 41.360 1.00 98.12 158 ASP A O 1
ATOM 1249 N N . ARG A 1 159 ? -31.995 -6.919 41.621 1.00 98.31 159 ARG A N 1
ATOM 1250 C CA . ARG A 1 159 ? -32.262 -7.192 40.200 1.00 98.31 159 ARG A CA 1
ATOM 1251 C C . ARG A 1 159 ? -31.941 -5.979 39.332 1.00 98.31 159 ARG A C 1
ATOM 1253 O O . ARG A 1 159 ? -31.176 -6.108 38.382 1.00 98.31 159 ARG A O 1
ATOM 1260 N N . VAL A 1 160 ? -32.437 -4.800 39.706 1.00 98.25 160 VAL A N 1
ATOM 1261 C CA . VAL A 1 160 ? -32.195 -3.553 38.959 1.00 98.25 160 VAL A CA 1
ATOM 1262 C C . VAL A 1 160 ? -30.703 -3.222 38.889 1.00 98.25 160 VAL A C 1
ATOM 1264 O O . VAL A 1 160 ? -30.201 -2.855 37.829 1.00 98.25 160 VAL A O 1
ATOM 1267 N N . THR A 1 161 ? -29.970 -3.386 39.990 1.00 97.56 161 THR A N 1
ATOM 1268 C CA . THR A 1 161 ? -28.519 -3.141 40.024 1.00 97.56 161 THR A CA 1
ATOM 1269 C C . THR A 1 161 ? -27.746 -4.122 39.142 1.00 97.56 161 THR A C 1
ATOM 1271 O O . THR A 1 161 ? -26.878 -3.692 38.379 1.00 97.56 161 THR A O 1
ATOM 1274 N N . ARG A 1 162 ? -28.087 -5.419 39.163 1.00 98.19 162 ARG A N 1
ATOM 1275 C CA . ARG A 1 162 ? -27.481 -6.418 38.262 1.00 98.19 162 ARG A CA 1
ATOM 1276 C C . ARG A 1 162 ? -27.783 -6.127 36.797 1.00 98.19 162 ARG A C 1
ATOM 1278 O O . ARG A 1 162 ? -26.872 -6.213 35.974 1.00 98.19 162 ARG A O 1
ATOM 1285 N N . ASP A 1 163 ? -29.015 -5.749 36.474 1.00 98.06 163 ASP A N 1
ATOM 1286 C CA . ASP A 1 163 ? -29.411 -5.415 35.105 1.00 98.06 163 ASP A CA 1
ATOM 1287 C C . ASP A 1 163 ? -28.691 -4.159 34.608 1.00 98.06 163 ASP A C 1
ATOM 1289 O O . ASP A 1 163 ? -28.127 -4.163 33.510 1.00 98.06 163 ASP A O 1
ATOM 1293 N N . ALA A 1 164 ? -28.610 -3.117 35.439 1.00 97.81 164 ALA A N 1
ATOM 1294 C CA . ALA A 1 164 ? -27.851 -1.908 35.137 1.00 97.81 164 ALA A CA 1
ATOM 1295 C C . ALA A 1 164 ? -26.360 -2.217 34.920 1.00 97.81 164 ALA A C 1
ATOM 1297 O O . ALA A 1 164 ? -25.754 -1.746 33.955 1.00 97.81 164 ALA A O 1
ATOM 1298 N N . GLN A 1 165 ? -25.763 -3.067 35.760 1.00 98.06 165 GLN A N 1
ATOM 1299 C CA . GLN A 1 165 ? -24.366 -3.473 35.615 1.00 98.06 165 GLN A CA 1
ATOM 1300 C C . GLN A 1 165 ? -24.141 -4.336 34.365 1.00 98.06 165 GLN A C 1
ATOM 1302 O O . GLN A 1 165 ? -23.138 -4.175 33.664 1.00 98.06 165 GLN A O 1
ATOM 1307 N N . ALA A 1 166 ? -25.084 -5.216 34.025 1.00 97.75 166 ALA A N 1
ATOM 1308 C CA . ALA A 1 166 ? -25.043 -5.994 32.793 1.00 97.75 166 ALA A CA 1
ATOM 1309 C C . ALA A 1 166 ? -25.131 -5.091 31.553 1.00 97.75 166 ALA A C 1
ATOM 1311 O O . ALA A 1 166 ? -24.359 -5.276 30.609 1.00 97.75 166 ALA A O 1
ATOM 1312 N N . GLN A 1 167 ? -26.018 -4.093 31.557 1.00 98.06 167 GLN A N 1
ATOM 1313 C CA . GLN A 1 167 ? -26.114 -3.093 30.491 1.00 98.06 167 GLN A CA 1
ATOM 1314 C C . GLN A 1 167 ? -24.825 -2.276 30.375 1.00 98.06 167 GLN A C 1
ATOM 1316 O O . GLN A 1 167 ? -24.269 -2.168 29.281 1.00 98.06 167 GLN A O 1
ATOM 1321 N N . HIS A 1 168 ? -24.289 -1.787 31.495 1.00 98.00 168 HIS A N 1
ATOM 1322 C CA . HIS A 1 168 ? -23.016 -1.070 31.526 1.00 98.00 168 HIS A CA 1
ATOM 1323 C C . HIS A 1 168 ? -21.885 -1.902 30.901 1.00 98.00 168 HIS A C 1
ATOM 1325 O O . HIS A 1 168 ? -21.176 -1.427 30.014 1.00 98.00 168 HIS A O 1
ATOM 1331 N N . ASN A 1 169 ? -21.779 -3.181 31.269 1.00 98.00 169 ASN A N 1
ATOM 1332 C CA . ASN A 1 169 ? -20.789 -4.097 30.706 1.00 98.00 169 ASN A CA 1
ATOM 1333 C C . ASN A 1 169 ? -20.977 -4.327 29.197 1.00 98.00 169 ASN A C 1
ATOM 1335 O O . ASN A 1 169 ? -19.989 -4.419 28.465 1.00 98.00 169 ASN A O 1
ATOM 1339 N N . ARG A 1 170 ? -22.222 -4.405 28.701 1.00 98.00 170 ARG A N 1
ATOM 1340 C CA . ARG A 1 170 ? -22.505 -4.508 27.255 1.00 98.00 170 ARG A CA 1
ATOM 1341 C C . ARG A 1 170 ? -22.051 -3.254 26.512 1.00 98.00 170 ARG A C 1
ATOM 1343 O O . ARG A 1 170 ? -21.347 -3.375 25.510 1.00 98.00 170 ARG A O 1
ATOM 1350 N N . HIS A 1 171 ? -22.394 -2.070 27.017 1.00 97.75 171 HIS A N 1
ATOM 1351 C CA . HIS A 1 171 ? -21.970 -0.802 26.421 1.00 97.75 171 HIS A CA 1
ATOM 1352 C C . HIS A 1 171 ? -20.449 -0.653 26.434 1.00 97.75 171 HIS A C 1
ATOM 1354 O O . HIS A 1 171 ? -19.857 -0.306 25.415 1.00 97.75 171 HIS A O 1
ATOM 1360 N N . PHE A 1 172 ? -19.800 -1.003 27.543 1.00 97.88 172 PHE A N 1
ATOM 1361 C CA . PHE A 1 172 ? -18.347 -0.964 27.654 1.00 97.88 172 PHE A CA 1
ATOM 1362 C C . PHE A 1 172 ? -17.664 -1.884 26.629 1.00 97.88 172 PHE A C 1
ATOM 1364 O O . PHE A 1 172 ? -16.753 -1.458 25.917 1.00 97.88 172 PHE A O 1
ATOM 1371 N N . ARG A 1 173 ? -18.150 -3.125 26.471 1.00 98.25 173 ARG A N 1
ATOM 1372 C CA . ARG A 1 173 ? -17.656 -4.055 25.438 1.00 98.25 173 ARG A CA 1
ATOM 1373 C C . ARG A 1 173 ? -17.859 -3.507 24.025 1.00 98.25 173 ARG A C 1
ATOM 1375 O O . ARG A 1 173 ? -16.934 -3.576 23.220 1.00 98.25 173 ARG A O 1
ATOM 1382 N N . ALA A 1 174 ? -19.024 -2.927 23.734 1.00 97.88 174 ALA A N 1
ATOM 1383 C CA . ALA A 1 174 ? -19.306 -2.326 22.432 1.00 97.88 174 ALA A CA 1
ATOM 1384 C C . ALA A 1 174 ? -18.358 -1.153 22.116 1.00 97.88 174 ALA A C 1
ATOM 1386 O O . ALA A 1 174 ? -17.841 -1.056 21.004 1.00 97.88 174 ALA A O 1
ATOM 1387 N N . VAL A 1 175 ? -18.062 -0.297 23.099 1.00 98.31 175 VAL A N 1
ATOM 1388 C CA . VAL A 1 175 ? -17.108 0.815 22.944 1.00 98.31 175 VAL A CA 1
ATOM 1389 C C . VAL A 1 175 ? -15.692 0.304 22.675 1.00 98.31 175 VAL A C 1
ATOM 1391 O O . VAL A 1 175 ? -15.010 0.820 21.785 1.00 98.31 175 VAL A O 1
ATOM 1394 N N . LEU A 1 176 ? -15.243 -0.725 23.399 1.00 98.12 176 LEU A N 1
ATOM 1395 C CA . LEU A 1 176 ? -13.934 -1.335 23.157 1.00 98.12 176 LEU A CA 1
ATOM 1396 C C . LEU A 1 176 ? -13.838 -1.945 21.757 1.00 98.12 176 LEU A C 1
ATOM 1398 O O . LEU A 1 176 ? -12.822 -1.769 21.084 1.00 98.12 176 LEU A O 1
ATOM 1402 N N . GLU A 1 177 ? -14.895 -2.611 21.300 1.00 98.12 177 GLU A N 1
ATOM 1403 C CA . GLU A 1 177 ? -14.960 -3.189 19.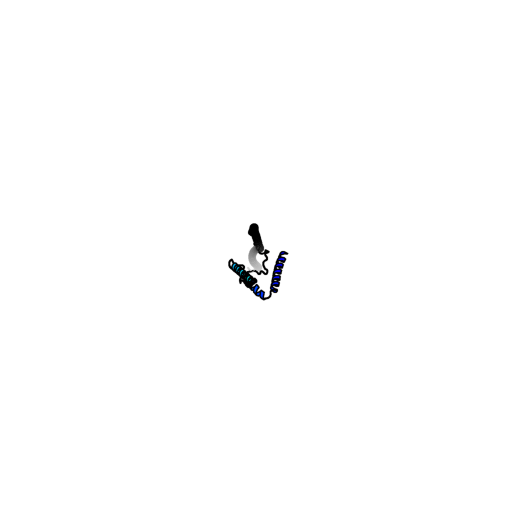960 1.00 98.12 177 GLU A CA 1
ATOM 1404 C C . GLU A 1 177 ? -14.905 -2.105 18.872 1.00 98.12 177 GLU A C 1
ATOM 1406 O O . GLU A 1 177 ? -14.109 -2.198 17.936 1.00 98.12 177 GLU A O 1
ATOM 1411 N N . LEU A 1 178 ? -15.650 -1.007 19.029 1.00 97.81 178 LEU A N 1
ATOM 1412 C CA . LEU A 1 178 ? -15.562 0.144 18.123 1.00 97.81 178 LEU A CA 1
ATOM 1413 C C . LEU A 1 178 ? -14.156 0.758 18.102 1.00 97.81 178 LEU A C 1
ATOM 1415 O O . LEU A 1 178 ? -13.661 1.130 17.037 1.00 97.81 178 LEU A O 1
ATOM 1419 N N . ARG A 1 179 ? -13.478 0.835 19.254 1.00 98.06 179 ARG A N 1
ATOM 1420 C CA . ARG A 1 179 ? -12.097 1.330 19.332 1.00 98.06 179 ARG A CA 1
ATOM 1421 C C . ARG A 1 179 ? -11.119 0.406 18.603 1.00 98.06 179 ARG A C 1
ATOM 1423 O O . ARG A 1 179 ? -10.260 0.905 17.877 1.00 98.06 179 ARG A O 1
ATOM 1430 N N . ARG A 1 180 ? -11.268 -0.917 18.741 1.00 98.06 180 ARG A N 1
ATOM 1431 C CA . ARG A 1 180 ? -10.476 -1.908 17.989 1.00 98.06 180 ARG A CA 1
ATOM 1432 C C . ARG A 1 180 ? -10.694 -1.763 16.485 1.00 98.06 180 ARG A C 1
ATOM 1434 O O . ARG A 1 180 ? -9.720 -1.665 15.746 1.00 98.06 180 ARG A O 1
ATOM 1441 N N . ARG A 1 181 ? -11.949 -1.648 16.040 1.00 98.00 181 ARG A N 1
ATOM 1442 C CA . ARG A 1 181 ? -12.291 -1.447 14.621 1.00 98.00 181 ARG A CA 1
ATOM 1443 C C . ARG A 1 181 ? -11.724 -0.150 14.057 1.00 98.00 181 ARG A C 1
ATOM 1445 O O . ARG A 1 181 ? -11.209 -0.161 12.947 1.00 98.00 181 ARG A O 1
ATOM 1452 N N . ARG A 1 182 ? -11.758 0.952 14.815 1.00 97.25 182 ARG A N 1
ATOM 1453 C CA . ARG A 1 182 ? -11.123 2.215 14.400 1.00 97.25 182 ARG A CA 1
ATOM 1454 C C . ARG A 1 182 ? -9.614 2.064 14.237 1.00 97.25 182 ARG A C 1
ATOM 1456 O O . ARG A 1 182 ? -9.083 2.546 13.245 1.00 97.25 182 ARG A O 1
ATOM 1463 N N . LYS A 1 183 ? -8.947 1.364 15.161 1.00 97.12 183 LYS A N 1
ATOM 1464 C CA . LYS A 1 183 ? -7.506 1.092 15.064 1.00 97.12 183 LYS A CA 1
ATOM 1465 C C . LYS A 1 183 ? -7.175 0.257 13.820 1.00 97.12 183 LYS A C 1
ATOM 1467 O O . LYS A 1 183 ? -6.328 0.654 13.025 1.00 97.12 183 LYS A O 1
ATOM 1472 N N . LEU A 1 184 ? -7.913 -0.829 13.595 1.00 97.44 184 LEU A N 1
ATOM 1473 C CA . LEU A 1 184 ? -7.771 -1.652 12.390 1.00 97.44 184 LEU A CA 1
ATOM 1474 C C . LEU A 1 184 ? -8.039 -0.844 11.116 1.00 97.44 184 LEU A C 1
ATOM 1476 O O . LEU A 1 184 ? -7.294 -0.949 10.150 1.00 97.44 184 LEU A O 1
ATOM 1480 N N . HIS A 1 185 ? -9.064 0.011 11.111 1.00 97.31 185 HIS A N 1
ATOM 1481 C CA . HIS A 1 185 ? -9.352 0.881 9.975 1.00 97.31 185 HIS A CA 1
ATOM 1482 C C . HIS A 1 185 ? -8.212 1.872 9.708 1.00 97.31 185 HIS A C 1
ATOM 1484 O O . HIS A 1 185 ? -7.828 2.052 8.558 1.00 97.31 185 HIS A O 1
ATOM 1490 N N . THR A 1 186 ? -7.621 2.477 10.744 1.00 96.81 186 THR A N 1
ATOM 1491 C CA . THR A 1 186 ? -6.466 3.374 10.575 1.00 96.81 186 THR A CA 1
ATOM 1492 C C . THR A 1 186 ? -5.238 2.644 10.031 1.00 96.81 186 THR A C 1
ATOM 1494 O O . THR A 1 186 ? -4.564 3.173 9.150 1.00 96.81 186 THR A O 1
ATOM 1497 N N . GLU A 1 187 ? -4.986 1.412 10.483 1.00 97.31 187 GLU A N 1
ATOM 1498 C CA . GLU A 1 187 ? -3.906 0.562 9.965 1.00 97.31 187 GLU A CA 1
ATOM 1499 C C . GLU A 1 187 ? -4.156 0.200 8.492 1.00 97.31 187 GLU A C 1
ATOM 1501 O O . GLU A 1 187 ? -3.286 0.405 7.646 1.00 97.31 187 GLU A O 1
ATOM 1506 N N . LEU A 1 188 ? -5.377 -0.234 8.154 1.00 98.06 188 LEU A N 1
ATOM 1507 C CA . LEU A 1 188 ? -5.798 -0.522 6.779 1.00 98.06 188 LEU A CA 1
ATOM 1508 C C . LEU A 1 188 ? -5.665 0.697 5.862 1.00 98.06 188 LEU A C 1
ATOM 1510 O O . LEU A 1 188 ? -5.141 0.577 4.757 1.00 98.06 188 LEU A O 1
ATOM 1514 N N . MET A 1 189 ? -6.083 1.881 6.312 1.00 97.19 189 MET A N 1
ATOM 1515 C CA . MET A 1 189 ? -5.923 3.115 5.539 1.00 97.19 189 MET A CA 1
ATOM 1516 C C . MET A 1 189 ? -4.447 3.482 5.343 1.00 97.19 189 MET A C 1
ATOM 1518 O O . MET A 1 189 ? -4.081 3.966 4.269 1.00 97.19 189 MET A O 1
ATOM 1522 N N . GLY A 1 190 ? -3.587 3.184 6.322 1.00 97.38 190 GLY A N 1
ATOM 1523 C CA . GLY A 1 190 ? -2.133 3.266 6.176 1.00 97.38 190 GLY A CA 1
ATOM 1524 C C . GLY A 1 190 ? -1.609 2.355 5.061 1.00 97.38 190 GLY A C 1
ATOM 1525 O O . GLY A 1 190 ? -0.910 2.825 4.160 1.00 97.38 190 GLY A O 1
ATOM 1526 N N . TYR A 1 191 ? -2.014 1.080 5.051 1.00 97.88 191 TYR A N 1
ATOM 1527 C CA . TYR A 1 191 ? -1.652 0.133 3.987 1.00 97.88 191 TYR A CA 1
ATOM 1528 C C . TYR A 1 191 ? -2.169 0.562 2.609 1.00 97.88 191 TYR A C 1
ATOM 1530 O O . TYR A 1 191 ? -1.424 0.509 1.631 1.00 97.88 191 TYR A O 1
ATOM 1538 N N . VAL A 1 192 ? -3.407 1.055 2.516 1.00 98.12 192 VAL A N 1
ATOM 1539 C CA . VAL A 1 192 ? -3.961 1.608 1.268 1.00 98.12 192 VAL A CA 1
ATOM 1540 C C . VAL A 1 192 ? -3.127 2.800 0.781 1.00 98.12 192 VAL A C 1
ATOM 1542 O O . VAL A 1 192 ? -2.875 2.926 -0.419 1.00 98.12 192 VAL A O 1
ATOM 1545 N N . GLY A 1 193 ? -2.655 3.656 1.692 1.00 97.50 193 GLY A N 1
ATOM 1546 C CA . GLY A 1 193 ? -1.736 4.751 1.376 1.00 97.50 193 GLY A CA 1
ATOM 1547 C C . GLY A 1 193 ? -0.420 4.264 0.762 1.00 97.50 193 GLY A C 1
ATOM 1548 O O . GLY A 1 193 ? -0.018 4.756 -0.298 1.00 97.50 193 GLY A O 1
ATOM 1549 N N . LEU A 1 194 ? 0.206 3.255 1.376 1.00 98.00 194 LEU A N 1
ATOM 1550 C CA . LEU A 1 194 ? 1.438 2.631 0.877 1.00 98.00 194 LEU A CA 1
ATOM 1551 C C . LEU A 1 194 ? 1.234 1.975 -0.495 1.00 98.00 194 LEU A C 1
ATOM 1553 O O . LEU A 1 194 ? 2.042 2.185 -1.399 1.00 98.00 194 LEU A O 1
ATOM 1557 N N . LEU A 1 195 ? 0.125 1.258 -0.698 1.00 97.75 195 LEU A N 1
ATOM 1558 C CA . LEU A 1 195 ? -0.216 0.653 -1.989 1.00 97.75 195 LEU A CA 1
ATOM 1559 C C . LEU A 1 195 ? -0.413 1.711 -3.081 1.00 97.75 195 LEU A C 1
ATOM 1561 O O . LEU A 1 195 ? 0.130 1.573 -4.175 1.00 97.75 195 LEU A O 1
ATOM 1565 N N . LYS A 1 196 ? -1.110 2.817 -2.786 1.00 97.88 196 LYS A N 1
ATOM 1566 C CA . LYS A 1 196 ? -1.242 3.944 -3.726 1.00 97.88 196 LYS A CA 1
ATOM 1567 C C . LYS A 1 196 ? 0.106 4.589 -4.052 1.00 97.88 196 LYS A C 1
ATOM 1569 O O . LYS A 1 196 ? 0.302 5.081 -5.163 1.00 97.88 196 LYS A O 1
ATOM 1574 N N . GLN A 1 197 ? 1.035 4.647 -3.099 1.00 97.75 197 GLN A N 1
ATOM 1575 C CA . GLN A 1 197 ? 2.382 5.164 -3.343 1.00 97.75 197 GLN A CA 1
ATOM 1576 C C . GLN A 1 197 ? 3.206 4.206 -4.214 1.00 97.75 197 GLN A C 1
ATOM 1578 O O . GLN A 1 197 ? 3.845 4.657 -5.167 1.00 97.75 197 GLN A O 1
ATOM 1583 N N . ALA A 1 198 ? 3.148 2.903 -3.932 1.00 97.56 198 ALA A N 1
ATOM 1584 C CA . ALA A 1 198 ? 3.793 1.868 -4.731 1.00 97.56 198 ALA A CA 1
ATOM 1585 C C . ALA A 1 198 ? 3.257 1.858 -6.170 1.00 97.56 198 ALA A C 1
ATOM 1587 O O . ALA A 1 198 ? 4.049 1.879 -7.109 1.00 97.56 198 ALA A O 1
ATOM 1588 N N . LEU A 1 199 ? 1.935 1.952 -6.349 1.00 98.19 199 LEU A N 1
ATOM 1589 C CA . LEU A 1 199 ? 1.296 2.043 -7.663 1.00 98.19 199 LEU A CA 1
ATOM 1590 C C . LEU A 1 199 ? 1.775 3.273 -8.445 1.00 98.19 199 LEU A C 1
ATOM 1592 O O . LEU A 1 199 ? 2.199 3.145 -9.589 1.00 98.19 199 LEU A O 1
ATOM 1596 N N . ARG A 1 200 ? 1.804 4.457 -7.815 1.00 98.19 200 ARG A N 1
ATOM 1597 C CA . ARG A 1 200 ? 2.332 5.682 -8.447 1.00 98.19 200 ARG A CA 1
ATOM 1598 C C . ARG A 1 200 ? 3.817 5.574 -8.804 1.00 98.19 200 ARG A C 1
ATOM 1600 O O . ARG A 1 200 ? 4.269 6.176 -9.775 1.00 98.19 200 ARG A O 1
ATOM 1607 N N . LYS A 1 201 ? 4.614 4.844 -8.018 1.00 98.19 201 LYS A N 1
ATOM 1608 C CA . LYS A 1 201 ? 6.026 4.574 -8.338 1.00 98.19 201 LYS A CA 1
ATOM 1609 C C . LYS A 1 201 ? 6.146 3.623 -9.532 1.00 98.19 201 LYS A C 1
ATOM 1611 O O . LYS A 1 201 ? 6.904 3.919 -10.447 1.00 98.19 201 LYS A O 1
ATOM 1616 N N . ALA A 1 202 ? 5.366 2.544 -9.551 1.00 97.06 202 ALA A N 1
ATOM 1617 C CA . ALA A 1 202 ? 5.330 1.596 -10.659 1.00 97.06 202 ALA A CA 1
ATOM 1618 C C . ALA A 1 202 ? 4.894 2.268 -11.970 1.00 97.06 202 ALA A C 1
ATOM 1620 O O . ALA A 1 202 ? 5.559 2.096 -12.984 1.00 97.06 202 ALA A O 1
ATOM 1621 N N . GLN A 1 203 ? 3.858 3.112 -11.933 1.00 98.06 203 GLN A N 1
ATOM 1622 C CA . GLN A 1 203 ? 3.402 3.883 -13.095 1.00 98.06 203 GLN A CA 1
ATOM 1623 C C . GLN A 1 203 ? 4.491 4.810 -13.645 1.00 98.06 203 GLN A C 1
ATOM 1625 O O . GLN A 1 203 ? 4.711 4.833 -14.850 1.00 98.06 203 GLN A O 1
ATOM 1630 N N . ARG A 1 204 ? 5.219 5.528 -12.777 1.00 97.88 204 ARG A N 1
ATOM 1631 C CA . ARG A 1 204 ? 6.342 6.379 -13.208 1.00 97.88 204 ARG A CA 1
ATOM 1632 C C . ARG A 1 204 ? 7.471 5.574 -13.847 1.00 97.88 204 ARG A C 1
ATOM 1634 O O . ARG A 1 204 ? 8.012 5.990 -14.867 1.00 97.88 204 ARG A O 1
ATOM 1641 N N . ASN A 1 205 ? 7.802 4.421 -13.269 1.00 97.94 205 ASN A N 1
ATOM 1642 C CA . ASN A 1 205 ? 8.817 3.532 -13.827 1.00 97.94 205 ASN A CA 1
ATOM 1643 C C . ASN A 1 205 ? 8.394 2.985 -15.195 1.00 97.94 205 ASN A C 1
ATOM 1645 O O . ASN A 1 205 ? 9.217 2.954 -16.103 1.00 97.94 205 ASN A O 1
ATOM 1649 N N . LEU A 1 206 ? 7.119 2.612 -15.353 1.00 97.38 206 LEU A N 1
ATOM 1650 C CA . LEU A 1 206 ? 6.575 2.149 -16.627 1.00 97.38 206 LEU A CA 1
ATOM 1651 C C . LEU A 1 206 ? 6.634 3.259 -17.684 1.00 97.38 206 LEU A C 1
ATOM 1653 O O . LEU A 1 206 ? 7.225 3.054 -18.735 1.00 97.38 206 LEU A O 1
ATOM 1657 N N . SER A 1 207 ? 6.164 4.470 -17.363 1.00 96.75 207 SER A N 1
ATOM 1658 C CA . SER A 1 207 ? 6.242 5.603 -18.297 1.00 96.75 207 SER A CA 1
ATOM 1659 C C . SER A 1 207 ? 7.681 5.971 -18.675 1.00 96.75 207 SER A C 1
ATOM 1661 O O . SER A 1 207 ? 7.948 6.380 -19.803 1.00 96.75 207 SER A O 1
ATOM 1663 N N . ALA A 1 208 ? 8.632 5.817 -17.746 1.00 97.31 208 ALA A N 1
ATOM 1664 C CA . ALA A 1 208 ? 10.046 6.053 -18.022 1.00 97.31 208 ALA A CA 1
ATOM 1665 C C . ALA A 1 208 ? 10.641 4.966 -18.931 1.00 97.31 208 ALA A C 1
ATOM 1667 O O . ALA A 1 208 ? 11.461 5.278 -19.797 1.00 97.31 208 ALA A O 1
ATOM 1668 N N . ALA A 1 209 ? 10.220 3.709 -18.754 1.00 97.25 209 ALA A N 1
ATOM 1669 C CA . ALA A 1 209 ? 10.599 2.605 -19.627 1.00 97.25 209 ALA A CA 1
ATOM 1670 C C . ALA A 1 209 ? 10.041 2.803 -21.044 1.00 97.25 209 ALA A C 1
ATOM 1672 O O . ALA A 1 209 ? 10.809 2.720 -22.000 1.00 97.25 209 ALA A O 1
ATOM 1673 N N . ASP A 1 210 ? 8.766 3.173 -21.178 1.00 97.75 210 ASP A N 1
ATOM 1674 C CA . ASP A 1 210 ? 8.139 3.461 -22.474 1.00 97.75 210 ASP A CA 1
ATOM 1675 C C . ASP A 1 210 ? 8.872 4.596 -23.206 1.00 97.75 210 ASP A C 1
ATOM 1677 O O . ASP A 1 210 ? 9.236 4.463 -24.375 1.00 97.75 210 ASP A O 1
ATOM 1681 N N . ALA A 1 211 ? 9.199 5.684 -22.502 1.00 97.44 211 ALA A N 1
ATOM 1682 C CA . ALA A 1 211 ? 9.977 6.786 -23.068 1.00 97.44 211 ALA A CA 1
ATOM 1683 C C . ALA A 1 211 ? 11.409 6.375 -23.466 1.00 97.44 211 ALA A C 1
ATOM 1685 O O . ALA A 1 211 ? 11.974 6.913 -24.419 1.00 97.44 211 ALA A O 1
ATOM 1686 N N . ALA A 1 212 ? 12.038 5.441 -22.747 1.00 97.44 212 ALA A N 1
ATOM 1687 C CA . ALA A 1 212 ? 13.349 4.909 -23.121 1.00 97.44 212 ALA A CA 1
ATOM 1688 C C . ALA A 1 212 ? 13.274 4.021 -24.373 1.00 97.44 212 ALA A C 1
ATOM 1690 O O . ALA A 1 212 ? 14.144 4.109 -25.237 1.00 97.44 212 ALA A O 1
ATOM 1691 N N . VAL A 1 213 ? 12.224 3.206 -24.493 1.00 97.94 213 VAL A N 1
ATOM 1692 C CA . VAL A 1 213 ? 11.976 2.375 -25.676 1.00 97.94 213 VAL A CA 1
ATOM 1693 C C . VAL A 1 213 ? 11.734 3.248 -26.907 1.00 97.94 213 VAL A C 1
ATOM 1695 O O . VAL A 1 213 ? 12.370 3.025 -27.933 1.00 97.94 213 VAL A O 1
ATOM 1698 N N . LEU A 1 214 ? 10.890 4.279 -26.800 1.00 98.19 214 LEU A N 1
ATOM 1699 C CA . LEU A 1 214 ? 10.635 5.206 -27.908 1.00 98.19 214 LEU A CA 1
ATOM 1700 C C . LEU A 1 214 ? 11.909 5.925 -28.367 1.00 98.19 214 LEU A C 1
ATOM 1702 O O . LEU A 1 214 ? 12.178 5.961 -29.564 1.00 98.19 214 LEU A O 1
ATOM 1706 N N . ARG A 1 215 ? 12.751 6.391 -27.434 1.00 97.94 215 ARG A N 1
ATOM 1707 C CA . ARG A 1 215 ? 14.053 6.989 -27.779 1.00 97.94 215 ARG A CA 1
ATOM 1708 C C . ARG A 1 215 ? 14.948 6.033 -28.566 1.00 97.94 215 ARG A C 1
ATOM 1710 O O . ARG A 1 215 ? 15.493 6.431 -29.587 1.00 97.94 215 ARG A O 1
ATOM 1717 N N . ARG A 1 216 ? 15.033 4.761 -28.161 1.00 97.50 216 ARG A N 1
ATOM 1718 C CA . ARG A 1 216 ? 15.795 3.744 -28.910 1.00 97.50 216 ARG A CA 1
ATOM 1719 C C . ARG A 1 216 ? 15.230 3.494 -30.306 1.00 97.50 216 ARG A C 1
ATOM 1721 O O . ARG A 1 216 ? 15.992 3.263 -31.239 1.00 97.50 216 ARG A O 1
ATOM 1728 N N . PHE A 1 217 ? 13.908 3.533 -30.467 1.00 97.75 217 PHE A N 1
ATOM 1729 C CA . PHE A 1 217 ? 13.290 3.437 -31.791 1.00 97.75 217 PHE A CA 1
ATOM 1730 C C . PHE A 1 217 ? 13.620 4.644 -32.671 1.00 97.75 217 PHE A C 1
ATOM 1732 O O . PHE A 1 217 ? 13.881 4.470 -33.861 1.00 97.75 217 PHE A O 1
ATOM 1739 N N . ASP A 1 218 ? 13.637 5.851 -32.110 1.00 98.06 218 ASP A N 1
ATOM 1740 C CA . ASP A 1 218 ? 14.004 7.059 -32.849 1.00 98.06 218 ASP A CA 1
ATOM 1741 C C . ASP A 1 218 ? 15.493 7.072 -33.225 1.00 98.06 218 ASP A C 1
ATOM 1743 O O . ASP A 1 218 ? 15.825 7.398 -34.366 1.00 98.06 218 ASP A O 1
ATOM 1747 N N . GLU A 1 219 ? 16.374 6.625 -32.326 1.00 97.94 219 GLU A N 1
ATOM 1748 C CA . GLU A 1 219 ? 17.800 6.392 -32.599 1.00 97.94 219 GLU A CA 1
ATOM 1749 C C . GLU A 1 219 ? 17.988 5.373 -33.733 1.00 97.94 219 GLU A C 1
ATOM 1751 O O . GLU A 1 219 ? 18.700 5.642 -34.700 1.00 97.94 219 GLU A O 1
ATOM 1756 N N . ALA A 1 220 ? 17.283 4.238 -33.686 1.00 97.75 220 ALA A N 1
ATOM 1757 C CA . ALA A 1 220 ? 17.330 3.237 -34.751 1.00 97.75 220 ALA A CA 1
ATOM 1758 C C . ALA A 1 220 ? 16.827 3.796 -36.094 1.00 97.75 220 ALA A C 1
ATOM 1760 O O . ALA A 1 220 ? 17.405 3.520 -37.144 1.00 97.75 220 ALA A O 1
ATOM 1761 N N . ARG A 1 221 ? 15.778 4.630 -36.083 1.00 98.19 221 ARG A N 1
ATOM 1762 C CA . ARG A 1 221 ? 15.286 5.319 -37.289 1.00 98.19 221 ARG A CA 1
ATOM 1763 C C . ARG A 1 221 ? 16.275 6.349 -37.828 1.00 98.19 221 ARG A C 1
ATOM 1765 O O . ARG A 1 221 ? 16.301 6.564 -39.038 1.00 98.19 221 ARG A O 1
ATOM 1772 N N . ALA A 1 222 ? 17.026 7.032 -36.968 1.00 97.75 222 ALA A N 1
ATOM 1773 C CA . ALA A 1 222 ? 18.091 7.938 -37.394 1.00 97.75 222 ALA A CA 1
ATOM 1774 C C . ALA A 1 222 ? 19.228 7.147 -38.055 1.00 97.75 222 ALA A C 1
ATOM 1776 O O . ALA A 1 222 ? 19.592 7.447 -39.189 1.00 97.75 222 ALA A O 1
ATOM 1777 N N . TYR A 1 223 ? 19.660 6.055 -37.424 1.00 98.00 223 TYR A N 1
ATOM 1778 C CA . TYR A 1 223 ? 20.683 5.163 -37.966 1.00 98.00 223 TYR A CA 1
ATOM 1779 C C . TYR A 1 223 ? 20.296 4.564 -39.330 1.00 98.00 223 TYR A C 1
ATOM 1781 O O . TYR A 1 223 ? 21.094 4.557 -40.263 1.00 98.00 223 TYR A O 1
ATOM 1789 N N . CYS A 1 224 ? 19.043 4.126 -39.507 1.00 97.88 224 CYS A N 1
ATOM 1790 C CA . CYS A 1 224 ? 18.570 3.660 -40.815 1.00 97.88 224 CYS A CA 1
ATOM 1791 C C . CYS A 1 224 ? 18.651 4.754 -41.892 1.00 97.88 224 CYS A C 1
ATOM 1793 O O . CYS A 1 224 ? 19.014 4.463 -43.030 1.00 97.88 224 CYS A O 1
ATOM 1795 N N . ARG A 1 225 ? 18.347 6.012 -41.543 1.00 98.12 225 ARG A N 1
ATOM 1796 C CA . ARG A 1 225 ? 18.456 7.146 -42.474 1.00 98.12 225 ARG A CA 1
ATOM 1797 C C . ARG A 1 225 ? 19.907 7.440 -42.854 1.00 98.12 225 ARG A C 1
ATOM 1799 O O . ARG A 1 225 ? 20.169 7.727 -44.019 1.00 98.12 225 ARG A O 1
ATOM 1806 N N . GLU A 1 226 ? 20.837 7.332 -41.909 1.00 98.12 226 GLU A N 1
ATOM 1807 C CA . GLU A 1 226 ? 22.277 7.451 -42.174 1.00 98.12 226 GLU A CA 1
ATOM 1808 C C . GLU A 1 226 ? 22.759 6.342 -43.115 1.00 98.12 226 GLU A C 1
ATOM 1810 O O . GLU A 1 226 ? 23.383 6.630 -44.133 1.00 98.12 226 GLU A O 1
ATOM 1815 N N . LEU A 1 227 ? 22.370 5.088 -42.864 1.00 97.62 227 LEU A N 1
ATOM 1816 C CA . LEU A 1 227 ? 22.699 3.968 -43.751 1.00 97.62 227 LEU A CA 1
ATOM 1817 C C . LEU A 1 227 ? 22.138 4.145 -45.168 1.00 97.62 227 LEU A C 1
ATOM 1819 O O . LEU A 1 227 ? 22.797 3.798 -46.149 1.00 97.62 227 LEU A O 1
ATOM 1823 N N . GLU A 1 228 ? 20.920 4.668 -45.306 1.00 97.94 228 GLU A N 1
ATOM 1824 C CA . GLU A 1 228 ? 20.358 5.002 -46.617 1.00 97.94 228 GLU A CA 1
ATOM 1825 C C . GLU A 1 228 ? 21.146 6.117 -47.311 1.00 97.94 228 GLU A C 1
ATOM 1827 O O . GLU A 1 228 ? 21.364 6.042 -48.523 1.00 97.94 228 GLU A O 1
ATOM 1832 N N . HIS A 1 229 ? 21.590 7.130 -46.563 1.00 97.81 229 HIS A N 1
ATOM 1833 C CA . HIS A 1 229 ? 22.435 8.197 -47.089 1.00 97.81 229 HIS A CA 1
ATOM 1834 C C . HIS A 1 229 ? 23.772 7.646 -47.591 1.00 97.81 229 HIS A C 1
ATOM 1836 O O . HIS A 1 229 ? 24.118 7.868 -48.750 1.00 97.81 229 HIS A O 1
ATOM 1842 N N . GLU A 1 230 ? 24.465 6.847 -46.778 1.00 97.81 230 GLU A N 1
ATOM 1843 C CA . GLU A 1 230 ? 25.723 6.202 -47.162 1.00 97.81 230 GLU A CA 1
ATOM 1844 C C . GLU A 1 230 ? 25.555 5.311 -48.397 1.00 97.81 230 GLU A C 1
ATOM 1846 O O . GLU A 1 230 ? 26.393 5.324 -49.298 1.00 97.81 230 GLU A O 1
ATOM 1851 N N . ARG A 1 231 ? 24.457 4.547 -48.486 1.00 97.81 231 ARG A N 1
ATOM 1852 C CA . ARG A 1 231 ? 24.161 3.736 -49.678 1.00 97.81 231 ARG A CA 1
ATOM 1853 C C . ARG A 1 231 ? 24.022 4.605 -50.925 1.00 97.81 231 ARG A C 1
ATOM 1855 O O . ARG A 1 231 ? 24.611 4.267 -51.946 1.00 97.81 231 ARG A O 1
ATOM 1862 N N . ARG A 1 232 ? 23.298 5.727 -50.843 1.00 97.56 232 ARG A N 1
ATOM 1863 C CA . ARG A 1 232 ? 23.154 6.680 -51.961 1.00 97.56 232 ARG A CA 1
ATOM 1864 C C . ARG A 1 232 ? 24.478 7.346 -52.328 1.00 97.56 232 ARG A C 1
ATOM 1866 O O . ARG A 1 232 ? 24.714 7.656 -53.491 1.00 97.56 232 ARG A O 1
ATOM 1873 N N . GLU A 1 233 ? 25.345 7.599 -51.357 1.00 97.31 233 GLU A N 1
ATOM 1874 C CA . GLU A 1 233 ? 26.678 8.133 -51.630 1.00 97.31 233 GLU A CA 1
ATOM 1875 C C . GLU A 1 233 ? 27.565 7.109 -52.328 1.00 97.31 233 GLU A C 1
ATOM 1877 O O . GLU A 1 233 ? 28.205 7.455 -53.318 1.00 97.31 233 GLU A O 1
ATOM 1882 N N . ARG A 1 234 ? 27.541 5.845 -51.890 1.00 97.00 234 ARG A N 1
ATOM 1883 C CA . ARG A 1 234 ? 28.260 4.756 -52.565 1.00 97.00 234 ARG A CA 1
ATOM 1884 C C . ARG A 1 234 ? 27.777 4.564 -53.999 1.00 97.00 234 ARG A C 1
ATOM 1886 O O . ARG A 1 234 ? 28.613 4.423 -54.883 1.00 97.00 234 ARG A O 1
ATOM 1893 N N . THR A 1 235 ? 26.468 4.624 -54.262 1.00 97.38 235 THR A N 1
ATOM 1894 C CA . THR A 1 235 ? 25.960 4.536 -55.644 1.00 97.38 235 THR A CA 1
ATOM 1895 C C . THR A 1 235 ? 26.428 5.716 -56.492 1.00 97.38 235 THR A C 1
ATOM 1897 O O . THR A 1 235 ? 26.909 5.503 -57.596 1.00 97.38 235 THR A O 1
ATOM 1900 N N . ARG A 1 236 ? 26.398 6.949 -55.965 1.00 97.25 236 ARG A N 1
ATOM 1901 C CA . ARG A 1 236 ? 26.934 8.128 -56.675 1.00 97.25 236 ARG A CA 1
ATOM 1902 C C . ARG A 1 236 ? 28.436 8.021 -56.939 1.00 97.25 236 ARG A C 1
ATOM 1904 O O . ARG A 1 236 ? 28.911 8.476 -57.975 1.00 97.25 236 ARG A O 1
ATOM 1911 N N . GLN A 1 237 ? 29.202 7.481 -55.991 1.00 96.38 237 GLN A N 1
ATOM 1912 C CA . GLN A 1 237 ? 30.637 7.249 -56.167 1.00 96.38 237 GLN A CA 1
ATOM 1913 C C . GLN A 1 237 ? 30.894 6.196 -57.244 1.00 96.38 237 GLN A C 1
ATOM 1915 O O . GLN A 1 237 ? 31.758 6.414 -58.088 1.00 96.38 237 GLN A O 1
ATOM 1920 N N . GLN A 1 238 ? 30.111 5.115 -57.257 1.00 96.94 238 GLN A N 1
ATOM 1921 C CA . GLN A 1 238 ? 30.194 4.090 -58.292 1.00 96.94 238 GLN A CA 1
ATOM 1922 C C . GLN A 1 238 ? 29.861 4.662 -59.672 1.00 96.94 238 GLN A C 1
ATOM 1924 O O . GLN A 1 238 ? 30.645 4.500 -60.595 1.00 96.94 238 GLN A O 1
ATOM 1929 N N . GLU A 1 239 ? 28.773 5.425 -59.800 1.00 97.00 239 GLU A N 1
ATOM 1930 C CA . GLU A 1 239 ? 28.404 6.087 -61.059 1.00 97.00 239 GLU A CA 1
ATOM 1931 C C . GLU A 1 239 ? 29.513 7.018 -61.571 1.00 97.00 239 GLU A C 1
ATOM 1933 O O . GLU A 1 239 ? 29.798 7.048 -62.766 1.00 97.00 239 GLU A O 1
ATOM 1938 N N . ARG A 1 240 ? 30.177 7.764 -60.673 1.00 96.75 240 ARG A N 1
ATOM 1939 C CA . ARG A 1 240 ? 31.332 8.607 -61.031 1.00 96.75 240 ARG A CA 1
ATOM 1940 C C . ARG A 1 240 ? 32.536 7.780 -61.470 1.00 96.75 240 ARG A C 1
ATOM 1942 O O . ARG A 1 240 ? 33.224 8.191 -62.399 1.00 96.75 240 ARG A O 1
ATOM 1949 N N . ALA A 1 241 ? 32.808 6.660 -60.804 1.00 96.94 241 ALA A N 1
ATOM 1950 C CA . ALA A 1 241 ? 33.895 5.761 -61.176 1.00 96.94 241 ALA A CA 1
ATOM 1951 C C . ALA A 1 241 ? 33.641 5.131 -62.553 1.00 96.94 241 ALA A C 1
ATOM 1953 O O . ALA A 1 241 ? 34.529 5.159 -63.401 1.00 96.94 241 ALA A O 1
ATOM 1954 N N . ASP A 1 242 ? 32.417 4.664 -62.806 1.00 97.38 242 ASP A N 1
ATOM 1955 C CA . ASP A 1 242 ? 32.005 4.094 -64.090 1.00 97.38 242 ASP A CA 1
ATOM 1956 C C . ASP A 1 242 ? 32.079 5.143 -65.213 1.00 97.38 242 ASP A C 1
ATOM 1958 O O . ASP A 1 242 ? 32.553 4.856 -66.309 1.00 97.38 242 ASP A O 1
ATOM 1962 N N . GLU A 1 243 ? 31.655 6.383 -64.949 1.00 97.50 243 GLU A N 1
ATOM 1963 C CA . GLU A 1 243 ? 31.764 7.493 -65.902 1.00 97.50 243 GLU A CA 1
ATOM 1964 C C . GLU A 1 243 ? 33.225 7.842 -66.224 1.00 97.50 243 GLU A C 1
ATOM 1966 O O . GLU A 1 243 ? 33.574 8.031 -67.389 1.00 97.50 243 GLU A O 1
ATOM 1971 N N . LEU A 1 244 ? 34.100 7.900 -65.214 1.00 97.25 244 LEU A N 1
ATOM 1972 C CA . LEU A 1 244 ? 35.535 8.104 -65.433 1.00 97.25 244 LEU A CA 1
ATOM 1973 C C . LEU A 1 244 ? 36.155 6.946 -66.219 1.00 97.25 244 LEU A C 1
ATOM 1975 O O . LEU A 1 244 ? 36.962 7.195 -67.110 1.00 97.25 244 LEU A O 1
ATOM 1979 N N . HIS A 1 245 ? 35.752 5.706 -65.938 1.00 97.38 245 HIS A N 1
ATOM 1980 C CA . HIS A 1 245 ? 36.216 4.536 -66.677 1.00 97.38 245 HIS A CA 1
ATOM 1981 C C . HIS A 1 245 ? 35.813 4.607 -68.154 1.00 97.38 245 HIS A C 1
ATOM 1983 O O . HIS A 1 245 ? 36.674 4.466 -69.016 1.00 97.38 245 HIS A O 1
ATOM 1989 N N . ARG A 1 246 ? 34.553 4.953 -68.462 1.00 97.06 246 ARG A N 1
ATOM 1990 C CA . ARG A 1 246 ? 34.105 5.166 -69.851 1.00 97.06 246 ARG A CA 1
ATOM 1991 C C . ARG A 1 246 ? 34.917 6.246 -70.563 1.00 97.06 246 ARG A C 1
ATOM 1993 O O . ARG A 1 246 ? 35.257 6.068 -71.727 1.00 97.06 246 ARG A O 1
ATOM 2000 N N . ARG A 1 247 ? 35.242 7.350 -69.879 1.00 97.12 247 ARG A N 1
ATOM 2001 C CA . ARG A 1 247 ? 36.071 8.428 -70.449 1.00 97.12 247 ARG A CA 1
ATOM 2002 C C . ARG A 1 247 ? 37.502 7.985 -70.725 1.00 97.12 247 ARG A C 1
ATOM 2004 O O . ARG A 1 247 ? 38.070 8.393 -71.735 1.00 97.12 247 ARG A O 1
ATOM 2011 N N . LEU A 1 248 ? 38.077 7.173 -69.839 1.00 97.44 248 LEU A N 1
ATOM 2012 C CA . LEU A 1 248 ? 39.393 6.578 -70.055 1.00 97.44 248 LEU A CA 1
ATOM 2013 C C . LEU A 1 248 ? 39.366 5.639 -71.257 1.00 97.44 248 LEU A C 1
ATOM 2015 O O . LEU A 1 248 ? 40.179 5.822 -72.150 1.00 97.44 248 LEU A O 1
ATOM 2019 N N . GLU A 1 249 ? 38.381 4.743 -71.354 1.00 96.94 249 GLU A N 1
ATOM 2020 C CA . GLU A 1 249 ? 38.247 3.866 -72.522 1.00 96.94 249 GLU A CA 1
ATOM 2021 C C . GLU A 1 249 ? 38.105 4.655 -73.831 1.00 96.94 249 GLU A C 1
ATOM 2023 O O . GLU A 1 249 ? 38.665 4.271 -74.853 1.00 96.94 249 GLU A O 1
ATOM 2028 N N . THR A 1 250 ? 37.341 5.755 -73.843 1.00 96.69 250 THR A N 1
ATOM 2029 C CA . THR A 1 250 ? 37.241 6.601 -75.044 1.00 96.69 250 THR A CA 1
ATOM 2030 C C . THR A 1 250 ? 38.564 7.284 -75.367 1.00 96.69 250 THR A C 1
ATOM 2032 O O . THR A 1 250 ? 38.965 7.284 -76.524 1.00 96.69 250 THR A O 1
ATOM 2035 N N . ALA A 1 251 ? 39.271 7.804 -74.360 1.00 96.50 251 ALA A N 1
ATOM 2036 C CA . ALA A 1 251 ? 40.566 8.447 -74.562 1.00 96.50 251 ALA A CA 1
ATOM 2037 C C . ALA A 1 251 ? 41.643 7.450 -75.024 1.00 96.50 251 ALA A C 1
ATOM 2039 O O . ALA A 1 251 ? 42.481 7.805 -75.847 1.00 96.50 251 ALA A O 1
ATOM 2040 N N . GLU A 1 252 ? 41.611 6.210 -74.530 1.00 96.75 252 GLU A N 1
ATOM 2041 C CA . GLU A 1 252 ? 42.475 5.117 -74.983 1.00 96.75 252 GLU A CA 1
ATOM 2042 C C . GLU A 1 252 ? 42.191 4.768 -76.447 1.00 96.75 252 GLU A C 1
ATOM 2044 O O . GLU A 1 252 ? 43.124 4.751 -77.244 1.00 96.75 252 GLU A O 1
ATOM 2049 N N . ARG A 1 253 ? 40.917 4.609 -76.837 1.00 96.19 253 ARG A N 1
ATOM 2050 C CA . ARG A 1 253 ? 40.532 4.382 -78.245 1.00 96.19 253 ARG A CA 1
ATOM 2051 C C . ARG A 1 253 ? 40.959 5.535 -79.159 1.00 96.19 253 ARG A C 1
ATOM 2053 O O . ARG A 1 253 ? 41.456 5.290 -80.255 1.00 96.19 253 ARG A O 1
ATOM 2060 N N . ASP A 1 254 ? 40.800 6.783 -78.720 1.00 96.56 254 ASP A N 1
ATOM 2061 C CA . ASP A 1 254 ? 41.236 7.963 -79.479 1.00 96.56 254 ASP A CA 1
ATOM 2062 C C . ASP A 1 254 ? 42.772 8.023 -79.595 1.00 96.56 254 ASP A C 1
ATOM 2064 O O . ASP A 1 254 ? 43.320 8.357 -80.649 1.00 96.56 254 ASP A O 1
ATOM 2068 N N . HIS A 1 255 ? 43.493 7.666 -78.529 1.00 96.50 255 HIS A N 1
ATOM 2069 C CA . HIS A 1 255 ? 44.951 7.562 -78.551 1.00 96.50 255 HIS A CA 1
ATOM 2070 C C . HIS A 1 255 ? 45.422 6.449 -79.501 1.00 96.50 255 HIS A C 1
ATOM 2072 O O . HIS A 1 255 ? 46.336 6.662 -80.292 1.00 96.50 255 HIS A O 1
ATOM 2078 N N . GLU A 1 256 ? 44.792 5.275 -79.471 1.00 96.50 256 GLU A N 1
ATOM 2079 C CA . GLU A 1 256 ? 45.071 4.180 -80.407 1.00 96.50 256 GLU A CA 1
ATOM 2080 C C . GLU A 1 256 ? 44.806 4.606 -81.856 1.00 96.50 256 GLU A C 1
ATOM 2082 O O . GLU A 1 256 ? 45.684 4.456 -82.704 1.00 96.50 256 GLU A O 1
ATOM 2087 N N . ALA A 1 257 ? 43.665 5.245 -82.133 1.00 95.81 257 ALA A N 1
ATOM 2088 C CA . ALA A 1 257 ? 43.333 5.744 -83.467 1.00 95.81 257 ALA A CA 1
ATOM 2089 C C . ALA A 1 257 ? 44.328 6.809 -83.965 1.00 95.81 257 ALA A C 1
ATOM 2091 O O . ALA A 1 257 ? 44.724 6.804 -85.133 1.00 95.81 257 ALA A O 1
ATOM 2092 N N . THR A 1 258 ? 44.772 7.718 -83.090 1.00 96.06 258 THR A N 1
ATOM 2093 C CA . THR A 1 258 ? 45.789 8.725 -83.445 1.00 96.06 258 THR A CA 1
ATOM 2094 C C . THR A 1 258 ? 47.173 8.105 -83.646 1.00 96.06 258 THR A C 1
ATOM 2096 O O . THR A 1 258 ? 47.884 8.510 -84.567 1.00 96.06 258 THR A O 1
ATOM 2099 N N . ALA A 1 259 ? 47.548 7.095 -82.856 1.00 95.56 259 ALA A N 1
ATOM 2100 C CA . ALA A 1 259 ? 48.782 6.336 -83.046 1.00 95.56 259 ALA A CA 1
ATOM 2101 C C . ALA A 1 259 ? 48.771 5.548 -84.368 1.00 95.56 259 ALA A C 1
ATOM 2103 O O . ALA A 1 259 ? 49.759 5.565 -85.104 1.00 95.56 259 ALA A O 1
ATOM 2104 N N . GLU A 1 260 ? 47.653 4.908 -84.719 1.0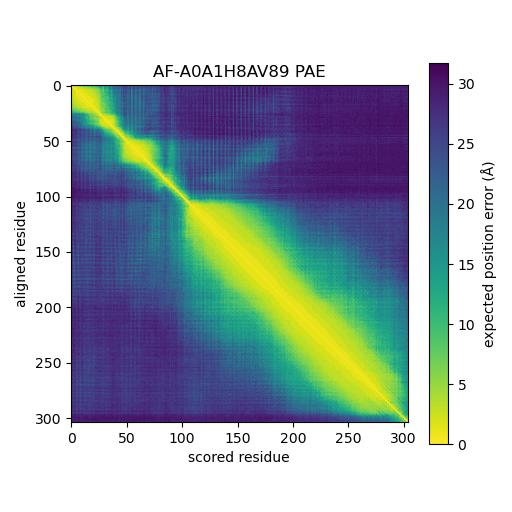0 95.88 260 GLU A N 1
ATOM 2105 C CA . GLU A 1 260 ? 47.470 4.235 -86.009 1.00 95.88 260 GLU A CA 1
ATOM 2106 C C . GLU A 1 260 ? 47.547 5.218 -87.183 1.00 95.88 260 GLU A C 1
ATOM 2108 O O . GLU A 1 260 ? 48.281 4.972 -88.143 1.00 95.88 260 GLU A O 1
ATOM 2113 N N . ALA A 1 261 ? 46.862 6.363 -87.091 1.00 95.56 261 ALA A N 1
ATOM 2114 C CA . ALA A 1 261 ? 46.928 7.418 -88.101 1.00 95.56 261 ALA A CA 1
ATOM 2115 C C . ALA A 1 261 ? 48.362 7.945 -88.285 1.00 95.56 261 ALA A C 1
ATOM 2117 O O . ALA A 1 261 ? 48.819 8.126 -89.415 1.00 95.56 261 ALA A O 1
ATOM 2118 N N . LEU A 1 262 ? 49.106 8.125 -87.188 1.00 95.88 262 LEU A N 1
ATOM 2119 C CA . LEU A 1 262 ? 50.518 8.499 -87.232 1.00 95.88 262 LEU A CA 1
ATOM 2120 C C . LEU A 1 262 ? 51.366 7.413 -87.907 1.00 95.88 262 LEU A C 1
ATOM 2122 O O . LEU A 1 262 ? 52.215 7.730 -88.738 1.00 95.88 262 LEU A O 1
ATOM 2126 N N . HIS A 1 263 ? 51.139 6.136 -87.594 1.00 96.31 263 HIS A N 1
ATOM 2127 C CA . HIS A 1 263 ? 51.830 5.027 -88.253 1.00 96.31 263 HIS A CA 1
ATOM 2128 C C . HIS A 1 263 ? 51.554 4.973 -89.760 1.00 96.31 263 HIS A C 1
ATOM 2130 O O . HIS A 1 263 ? 52.473 4.682 -90.528 1.00 96.31 263 HIS A O 1
ATOM 2136 N N . ILE A 1 264 ? 50.327 5.270 -90.195 1.00 96.38 264 ILE A N 1
ATOM 2137 C CA . ILE A 1 264 ? 49.977 5.381 -91.618 1.00 96.38 264 ILE A CA 1
ATOM 2138 C C . ILE A 1 264 ? 50.730 6.553 -92.256 1.00 96.38 264 ILE A C 1
ATOM 2140 O O . ILE A 1 264 ? 51.442 6.341 -93.235 1.00 96.38 264 ILE A O 1
ATOM 2144 N N . ALA A 1 265 ? 50.674 7.747 -91.661 1.00 94.69 265 ALA A N 1
ATOM 2145 C CA . ALA A 1 265 ? 51.367 8.931 -92.173 1.00 94.69 265 ALA A CA 1
ATOM 2146 C C . ALA A 1 265 ? 52.894 8.738 -92.251 1.00 94.69 265 ALA A C 1
ATOM 2148 O O . ALA A 1 265 ? 53.536 9.170 -93.207 1.00 94.69 265 ALA A O 1
ATOM 2149 N N . LEU A 1 266 ? 53.493 8.049 -91.272 1.00 95.75 266 LEU A N 1
ATOM 2150 C CA . LEU A 1 266 ? 54.913 7.690 -91.304 1.00 95.75 266 LEU A CA 1
ATOM 2151 C C . LEU A 1 266 ? 55.227 6.718 -92.450 1.00 95.75 266 LEU A C 1
ATOM 2153 O O . LEU A 1 266 ? 56.223 6.913 -93.141 1.00 95.75 266 LEU A O 1
ATOM 2157 N N . ARG A 1 267 ? 54.375 5.713 -92.703 1.00 95.25 267 ARG A N 1
ATOM 2158 C CA . ARG A 1 267 ? 54.536 4.802 -93.853 1.00 95.25 267 ARG A CA 1
ATOM 2159 C C . ARG A 1 267 ? 54.402 5.528 -95.188 1.00 95.25 267 ARG A C 1
ATOM 2161 O O . ARG A 1 267 ? 55.161 5.227 -96.105 1.00 95.25 267 ARG A O 1
ATOM 2168 N N . GLU A 1 268 ? 53.461 6.462 -95.299 1.00 94.81 268 GLU A N 1
ATOM 2169 C CA . GLU A 1 268 ? 53.292 7.308 -96.485 1.00 94.81 268 GLU A CA 1
ATOM 2170 C C . GLU A 1 268 ? 54.520 8.191 -96.710 1.00 94.81 268 GLU A C 1
ATOM 2172 O O . GLU A 1 268 ? 55.058 8.210 -97.813 1.00 94.81 268 GLU A O 1
ATOM 2177 N N . ARG A 1 269 ? 55.033 8.848 -95.662 1.00 94.38 269 ARG A N 1
ATOM 2178 C CA . ARG A 1 269 ? 56.283 9.616 -95.733 1.00 94.38 269 ARG A CA 1
ATOM 2179 C C . ARG A 1 269 ? 57.448 8.743 -96.195 1.00 94.38 269 ARG A C 1
ATOM 2181 O O . ARG A 1 269 ? 58.155 9.121 -97.120 1.00 94.38 269 ARG A O 1
ATOM 2188 N N . ASP A 1 270 ? 57.626 7.568 -95.595 1.00 95.19 270 ASP A N 1
ATOM 2189 C CA . ASP A 1 270 ? 58.708 6.653 -95.966 1.00 95.19 270 ASP A CA 1
ATOM 2190 C C . ASP A 1 270 ? 58.553 6.134 -97.413 1.00 95.19 270 ASP A C 1
ATOM 2192 O O . ASP A 1 270 ? 59.548 5.846 -98.082 1.00 95.19 270 ASP A O 1
ATOM 2196 N N . ALA A 1 271 ? 57.321 6.003 -97.923 1.00 93.69 271 ALA A N 1
ATOM 2197 C CA . ALA A 1 271 ? 57.058 5.695 -99.329 1.00 93.69 271 ALA A CA 1
ATOM 2198 C C . ALA A 1 271 ? 57.427 6.872 -100.247 1.00 93.69 271 ALA A C 1
ATOM 2200 O O . ALA A 1 271 ? 58.126 6.666 -101.238 1.00 93.69 271 ALA A O 1
ATOM 2201 N N . LEU A 1 272 ? 57.047 8.098 -99.879 1.00 93.75 272 LEU A N 1
ATOM 2202 C CA . LEU A 1 272 ? 57.412 9.317 -100.604 1.00 93.75 272 LEU A CA 1
ATOM 2203 C C . LEU A 1 272 ? 58.929 9.556 -100.608 1.00 93.75 272 LEU A C 1
ATOM 2205 O O . LEU A 1 272 ? 59.478 9.955 -101.629 1.00 93.75 272 LEU A O 1
ATOM 2209 N N . ASP A 1 273 ? 59.642 9.265 -99.518 1.00 93.19 273 ASP A N 1
ATOM 2210 C CA . ASP A 1 273 ? 61.108 9.361 -99.468 1.00 93.19 273 ASP A CA 1
ATOM 2211 C C . ASP A 1 273 ? 61.779 8.325 -100.388 1.00 93.19 273 ASP A C 1
ATOM 2213 O O . ASP A 1 273 ? 62.783 8.618 -101.048 1.00 93.19 273 ASP A O 1
ATOM 2217 N N . LYS A 1 274 ? 61.205 7.119 -100.507 1.00 93.88 274 LYS A N 1
ATOM 2218 C CA . LYS A 1 274 ? 61.634 6.122 -101.507 1.00 93.88 274 LYS A CA 1
ATOM 2219 C C . LYS A 1 274 ? 61.377 6.596 -102.937 1.00 93.88 274 LYS A C 1
ATOM 2221 O O . LYS A 1 274 ? 62.209 6.363 -103.807 1.00 93.88 274 LYS A O 1
ATOM 2226 N N . GLU A 1 275 ? 60.255 7.256 -103.204 1.00 90.75 275 GLU A N 1
ATOM 2227 C CA . GLU A 1 275 ? 59.985 7.849 -104.519 1.00 90.75 275 GLU A CA 1
ATOM 2228 C C . GLU A 1 275 ? 60.932 9.011 -104.817 1.00 90.75 275 GLU A C 1
ATOM 2230 O O . GLU A 1 275 ? 61.516 9.063 -105.894 1.00 90.75 275 GLU A O 1
ATOM 2235 N N . ARG A 1 276 ? 61.174 9.893 -103.844 1.00 90.81 276 ARG A N 1
ATOM 2236 C CA . ARG A 1 276 ? 62.126 10.999 -103.967 1.00 90.81 276 ARG A CA 1
ATOM 2237 C C . ARG A 1 276 ? 63.538 10.502 -104.257 1.00 90.81 276 ARG A C 1
ATOM 2239 O O . ARG A 1 276 ? 64.211 11.072 -105.107 1.00 90.81 276 ARG A O 1
ATOM 2246 N N . THR A 1 277 ? 63.996 9.462 -103.562 1.00 92.06 277 THR A N 1
ATOM 2247 C CA . THR A 1 277 ? 65.318 8.862 -103.813 1.00 92.06 277 THR A CA 1
ATOM 2248 C C . THR A 1 277 ? 65.387 8.178 -105.176 1.00 92.06 277 THR A C 1
ATOM 2250 O O . THR A 1 277 ? 66.385 8.350 -105.868 1.00 92.06 277 THR A O 1
ATOM 2253 N N . ARG A 1 278 ? 64.329 7.480 -105.616 1.00 90.06 278 ARG A N 1
ATOM 2254 C CA . ARG A 1 278 ? 64.242 6.943 -106.988 1.00 90.06 278 ARG A CA 1
ATOM 2255 C C . ARG A 1 278 ? 64.329 8.048 -108.036 1.00 90.06 278 ARG A C 1
ATOM 2257 O O . ARG A 1 278 ? 65.168 7.959 -108.921 1.00 90.06 278 ARG A O 1
ATOM 2264 N N . LEU A 1 279 ? 63.528 9.103 -107.894 1.00 90.25 279 LEU A N 1
ATOM 2265 C CA . LEU A 1 279 ? 63.542 10.257 -108.794 1.00 90.25 279 LEU A CA 1
ATOM 2266 C C . LEU A 1 279 ? 64.896 10.980 -108.775 1.00 90.25 279 LEU A C 1
ATOM 2268 O O . LEU A 1 279 ? 65.352 11.428 -109.817 1.00 90.25 279 LEU A O 1
ATOM 2272 N N . ALA A 1 280 ? 65.563 11.083 -107.621 1.00 88.50 280 ALA A N 1
ATOM 2273 C CA . ALA A 1 280 ? 66.905 11.656 -107.532 1.00 88.50 280 ALA A CA 1
ATOM 2274 C C . ALA A 1 280 ? 67.934 10.823 -108.312 1.00 88.50 280 ALA A C 1
ATOM 2276 O O . ALA A 1 280 ? 68.694 11.392 -109.087 1.00 88.50 280 ALA A O 1
ATOM 2277 N N . VAL A 1 281 ? 67.906 9.491 -108.176 1.00 88.69 281 VAL A N 1
ATOM 2278 C CA . VAL A 1 281 ? 68.750 8.583 -108.974 1.00 88.69 281 VAL A CA 1
ATOM 2279 C C . VAL A 1 281 ? 68.418 8.692 -110.465 1.00 88.69 281 VAL A C 1
ATOM 2281 O O . VAL A 1 281 ? 69.323 8.759 -111.289 1.00 88.69 281 VAL A O 1
ATOM 2284 N N . GLU A 1 282 ? 67.137 8.752 -110.840 1.00 85.62 282 GLU A N 1
ATOM 2285 C CA . GLU A 1 282 ? 66.723 8.949 -112.238 1.00 85.62 282 GLU A CA 1
ATOM 2286 C C . GLU A 1 282 ? 67.228 10.285 -112.803 1.00 85.62 282 GLU A C 1
ATOM 2288 O O . GLU A 1 282 ? 67.712 10.331 -113.934 1.00 85.62 282 GLU A O 1
ATOM 2293 N N . LEU A 1 283 ? 67.164 11.364 -112.018 1.00 85.81 283 LEU A N 1
ATOM 2294 C CA . LEU A 1 283 ? 67.700 12.673 -112.392 1.00 85.81 283 LEU A CA 1
ATOM 2295 C C . LEU A 1 283 ? 69.230 12.673 -112.489 1.00 85.81 283 LEU A C 1
ATOM 2297 O O . LEU A 1 283 ? 69.753 13.300 -113.405 1.00 85.81 283 LEU A O 1
ATOM 2301 N N . GLU A 1 284 ? 69.945 11.975 -111.603 1.00 84.62 284 GLU A N 1
ATOM 2302 C CA . GLU A 1 284 ? 71.402 11.794 -111.696 1.00 84.62 284 GLU A CA 1
ATOM 2303 C C . GLU A 1 284 ? 71.781 11.028 -112.965 1.00 84.62 284 GLU A C 1
ATOM 2305 O O . GLU A 1 284 ? 72.622 11.493 -113.725 1.00 84.62 284 GLU A O 1
ATOM 2310 N N . VAL A 1 285 ? 71.106 9.914 -113.264 1.00 83.56 285 VAL A N 1
ATOM 2311 C CA . VAL A 1 285 ? 71.331 9.130 -114.490 1.00 83.56 285 VAL A CA 1
ATOM 2312 C C . VAL A 1 285 ? 71.030 9.959 -115.742 1.00 83.56 285 VAL A C 1
ATOM 2314 O O . VAL A 1 285 ? 71.797 9.927 -116.704 1.00 83.56 285 VAL A O 1
ATOM 2317 N N . LEU A 1 286 ? 69.942 10.738 -115.750 1.00 79.94 286 LEU A N 1
ATOM 2318 C CA . LEU A 1 286 ? 69.642 11.678 -116.836 1.00 79.94 286 LEU A CA 1
ATOM 2319 C C . LEU A 1 286 ? 70.693 12.788 -116.938 1.00 79.94 286 LEU A C 1
ATOM 2321 O O . LEU A 1 286 ? 71.070 13.154 -118.050 1.00 79.94 286 LEU A O 1
ATOM 2325 N N . GLY A 1 287 ? 71.184 13.292 -115.805 1.00 80.12 287 GLY A N 1
ATOM 2326 C CA . GLY A 1 287 ? 72.303 14.226 -115.723 1.00 80.12 287 GLY A CA 1
ATOM 2327 C C . GLY A 1 287 ? 73.564 13.645 -116.358 1.00 80.12 287 GLY A C 1
ATOM 2328 O O . GLY A 1 287 ? 74.114 14.260 -117.263 1.00 80.12 287 GLY A O 1
ATOM 2329 N N . GLU A 1 288 ? 73.947 12.419 -115.999 1.00 77.38 288 GLU A N 1
ATOM 2330 C CA . GLU A 1 288 ? 75.070 11.703 -116.609 1.00 77.38 288 GLU A CA 1
ATOM 2331 C C . GLU A 1 288 ? 74.853 11.442 -118.106 1.00 77.38 288 GLU A C 1
ATOM 2333 O O . GLU A 1 288 ? 75.789 11.514 -118.897 1.00 77.38 288 GLU A O 1
ATOM 2338 N N . HIS A 1 289 ? 73.633 11.112 -118.540 1.00 77.50 289 HIS A N 1
ATOM 2339 C CA . HIS A 1 289 ? 73.330 10.951 -119.964 1.00 77.50 289 HIS A CA 1
ATOM 2340 C C . HIS A 1 289 ? 73.432 12.274 -120.728 1.00 77.50 289 HIS A C 1
ATOM 2342 O O . HIS A 1 289 ? 73.914 12.276 -121.860 1.00 77.50 289 HIS A O 1
ATOM 2348 N N . LEU A 1 290 ? 73.018 13.388 -120.123 1.00 74.69 290 LEU A N 1
ATOM 2349 C CA . LEU A 1 290 ? 73.166 14.727 -120.690 1.00 74.69 290 LEU A CA 1
ATOM 2350 C C . LEU A 1 290 ? 74.627 15.185 -120.698 1.00 74.69 290 LEU A C 1
ATOM 2352 O O . LEU A 1 290 ? 75.051 15.782 -121.684 1.00 74.69 290 LEU A O 1
ATOM 2356 N N . GLU A 1 291 ? 75.407 14.867 -119.666 1.00 72.31 291 GLU A N 1
ATOM 2357 C CA . GLU A 1 291 ? 76.849 15.115 -119.619 1.00 72.31 291 GLU A CA 1
ATOM 2358 C C . GLU A 1 291 ? 77.588 14.272 -120.661 1.00 72.31 291 GLU A C 1
ATOM 2360 O O . GLU A 1 291 ? 78.346 14.837 -121.439 1.00 72.31 291 GLU A O 1
ATOM 2365 N N . ARG A 1 292 ? 77.282 12.975 -120.809 1.00 65.31 292 ARG A N 1
ATOM 2366 C CA . ARG A 1 292 ? 77.819 12.130 -121.896 1.00 65.31 292 ARG A CA 1
ATOM 2367 C C . ARG A 1 292 ? 77.394 12.619 -123.282 1.00 65.31 292 ARG A C 1
ATOM 2369 O O . ARG A 1 292 ? 78.176 12.531 -124.224 1.00 65.31 292 ARG A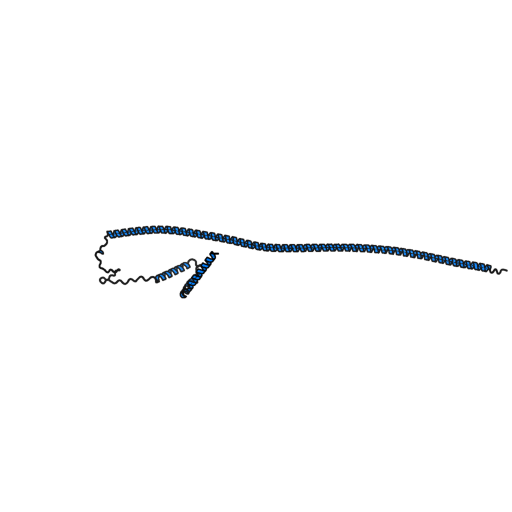 O 1
ATOM 2376 N N . ALA A 1 293 ? 76.177 13.144 -123.435 1.00 63.12 293 ALA A N 1
ATOM 2377 C CA . ALA A 1 293 ? 75.732 13.763 -124.684 1.00 63.12 293 ALA A CA 1
ATOM 2378 C C . ALA A 1 293 ? 76.445 15.103 -124.946 1.00 63.12 293 ALA A C 1
ATOM 2380 O O . ALA A 1 293 ? 76.768 15.407 -126.093 1.00 63.12 293 ALA A O 1
ATOM 2381 N N . GLN A 1 294 ? 76.743 15.888 -123.905 1.00 62.09 294 GLN A N 1
ATOM 2382 C CA . GLN A 1 294 ? 77.558 17.101 -124.001 1.00 62.09 294 GLN A CA 1
ATOM 2383 C C . GLN A 1 294 ? 79.041 16.801 -124.243 1.00 62.09 294 GLN A C 1
ATOM 2385 O O . GLN A 1 294 ? 79.676 17.542 -124.985 1.00 62.09 294 GLN A O 1
ATOM 2390 N N . GLU A 1 295 ? 79.596 15.728 -123.686 1.00 59.91 295 GLU A N 1
ATOM 2391 C CA . GLU A 1 295 ? 80.954 15.245 -123.958 1.00 59.91 295 GLU A CA 1
ATOM 2392 C C . GLU A 1 295 ? 81.053 14.672 -125.376 1.00 59.91 295 GLU A C 1
ATOM 2394 O O . GLU A 1 295 ? 81.971 15.031 -126.108 1.00 59.91 295 GLU A O 1
ATOM 2399 N N . SER A 1 296 ? 80.044 13.923 -125.834 1.00 57.06 296 SER A N 1
ATOM 2400 C CA . SER A 1 296 ? 79.889 13.521 -127.241 1.00 57.06 296 SER A CA 1
ATOM 2401 C C . SER A 1 296 ? 79.711 14.716 -128.187 1.00 57.06 296 SER A C 1
ATOM 2403 O O . SER A 1 296 ? 80.018 14.597 -129.372 1.00 57.06 296 SER A O 1
ATOM 2405 N N . ALA A 1 297 ? 79.223 15.858 -127.696 1.00 56.41 297 ALA A N 1
ATOM 2406 C CA . ALA A 1 297 ? 79.143 17.107 -128.453 1.00 56.41 297 ALA A CA 1
ATOM 2407 C C . ALA A 1 297 ? 80.413 17.977 -128.333 1.00 56.41 297 ALA A C 1
ATOM 2409 O O . ALA A 1 297 ? 80.611 18.866 -129.159 1.00 56.41 297 ALA A O 1
ATOM 2410 N N . ARG A 1 298 ? 81.276 17.739 -127.331 1.00 52.31 298 ARG A N 1
ATOM 2411 C CA . ARG A 1 298 ? 82.556 18.445 -127.116 1.00 52.31 298 ARG A CA 1
ATOM 2412 C C . ARG A 1 298 ? 83.773 17.697 -127.682 1.00 52.31 298 ARG A C 1
ATOM 2414 O O . ARG A 1 298 ? 84.788 18.348 -127.896 1.00 52.31 298 ARG A O 1
ATOM 2421 N N . HIS A 1 299 ? 83.655 16.405 -128.001 1.00 46.00 299 HIS A N 1
ATOM 2422 C CA . HIS A 1 299 ? 84.664 15.617 -128.723 1.00 46.00 299 HIS A CA 1
ATOM 2423 C C . HIS A 1 299 ? 84.046 14.755 -129.841 1.00 46.00 299 HIS A C 1
ATOM 2425 O O . HIS A 1 299 ? 83.717 13.589 -129.620 1.00 46.00 299 HIS A O 1
ATOM 2431 N N . PRO A 1 300 ? 83.920 15.275 -131.071 1.00 47.28 300 PRO A N 1
ATOM 2432 C CA . PRO A 1 300 ? 83.880 14.453 -132.270 1.00 47.28 300 PRO A CA 1
ATOM 2433 C C . PRO A 1 300 ? 85.315 14.230 -132.783 1.00 47.28 300 PRO A C 1
ATOM 2435 O O . PRO A 1 300 ? 85.728 14.864 -133.745 1.00 47.28 300 PRO A O 1
ATOM 2438 N N . GLU A 1 301 ? 86.079 13.348 -132.143 1.00 40.09 301 GLU A N 1
ATOM 2439 C CA . GLU A 1 301 ? 87.386 12.875 -132.637 1.00 40.09 301 GLU A CA 1
ATOM 2440 C C . GLU A 1 301 ? 87.429 11.352 -132.400 1.00 40.09 301 GLU A C 1
ATOM 2442 O O . GLU A 1 301 ? 87.141 10.896 -131.298 1.00 40.09 301 GLU A O 1
ATOM 2447 N N . ASP A 1 302 ? 87.674 10.452 -133.352 1.00 44.22 302 ASP A N 1
ATOM 2448 C CA . ASP A 1 302 ? 88.171 10.577 -134.719 1.00 44.22 302 ASP A CA 1
ATOM 2449 C C . ASP A 1 302 ? 87.691 9.373 -135.543 1.00 44.22 302 ASP A C 1
ATOM 2451 O O . ASP A 1 302 ? 87.880 8.223 -135.151 1.00 44.22 302 ASP A O 1
ATOM 2455 N N . THR A 1 303 ? 87.093 9.616 -136.711 1.00 44.03 303 THR A N 1
ATOM 2456 C CA . THR A 1 303 ? 87.021 8.632 -137.812 1.00 44.03 303 THR A CA 1
ATOM 2457 C C . THR A 1 303 ? 87.058 9.352 -139.160 1.00 44.03 303 THR A C 1
ATOM 2459 O O . THR A 1 303 ? 86.115 9.339 -139.952 1.00 44.03 303 THR A O 1
ATOM 2462 N N . LYS A 1 304 ? 88.204 9.979 -139.422 1.00 33.53 304 LYS A N 1
ATOM 2463 C CA . LYS A 1 304 ? 89.110 9.541 -140.488 1.00 33.53 304 LYS A CA 1
ATOM 2464 C C . LYS A 1 304 ? 90.544 9.720 -140.028 1.00 33.53 304 LYS A C 1
ATOM 2466 O O . LYS A 1 304 ? 90.831 10.812 -139.505 1.00 33.53 304 LYS A O 1
#

Sequence (304 aa):
MGLLVYEVLACFVVVVLGWLFWGWMGGGWRAAVFAAVCGGLPLAVSLRGELRGRVVAWWARVRLAWWARRWPRLPQREPLTPCRECGKVLPYPCATPLCDGCLSEPTREELQQQADAMAARWRQASADADELRAVLLVERSELRLAEHAAEAYRAQADRVTRDAQAQHNRHFRAVLELRRRRKLHTELMGYVGLLKQALRKAQRNLSAADAAVLRRFDEARAYCRELEHERRERTRQQERADELHRRLETAERDHEATAEALHIALRERDALDKERTRLAVELEVLGEHLERAQESARHPEDTK